Protein AF-A0AAN0K176-F1 (afdb_monomer_lite)

Secondary structure (DSSP, 8-state):
-HHHHHHHHHHHHHHHHHHHHHHHHHHHHHHHHHHHSPPPHHHHHHSPPPPGGG--PPP-EEEESS--TT--SS-SSSHHHHHHHS-GGG-SS--EEEE-S-S----EEEEE-TTS-HHHHTTHHHHHHHHHHS-EEETTEEE-HHHHHHHHHHH-S--EEEESSB--BTTB--BSTTEEEEE-

Sequence (184 aa):
METEEKERIQKQREELKEEGLKEKKEILEDSIKQNEAPPPDDVVSSLPVPSTDSISFHPINVLANHNVGGASETPEGGVSEMLNRFPVGKLSFFLQVNCIKTKFVEFSAVLDTSGLPKRLRFYLSLYSELLFESPVLRNGELIPYETVVKELQANTISHSSCLGIRGGGRFMPGQYPDALLISI

Radius of gyration: 29.27 Å; chains: 1; bounding box: 55×47×76 Å

Organism: Amphimedon queenslandica (NCBI:txid400682)

Structure (mmCIF, N/CA/C/O backbone):
data_AF-A0AAN0K176-F1
#
_entry.id   AF-A0AAN0K176-F1
#
loop_
_atom_site.group_PDB
_atom_site.id
_atom_site.type_symbol
_atom_site.label_atom_id
_atom_site.label_alt_id
_atom_site.label_comp_id
_atom_site.label_asym_id
_atom_site.label_entity_id
_atom_site.label_seq_id
_atom_site.pdbx_PDB_ins_code
_atom_site.Cartn_x
_atom_site.Cartn_y
_atom_site.Cartn_z
_atom_site.occupancy
_atom_site.B_iso_or_equiv
_atom_site.auth_seq_id
_atom_site.auth_comp_id
_atom_site.auth_asym_id
_atom_site.auth_atom_id
_atom_site.pdbx_PDB_model_num
ATOM 1 N N . MET A 1 1 ? 11.155 21.883 -28.705 1.00 62.88 1 MET A N 1
ATOM 2 C CA . MET A 1 1 ? 11.327 20.415 -28.744 1.00 62.88 1 MET A CA 1
ATOM 3 C C . MET A 1 1 ? 11.014 19.822 -30.115 1.00 62.88 1 MET A C 1
ATOM 5 O O . MET A 1 1 ? 11.959 19.427 -30.777 1.00 62.88 1 MET A O 1
ATOM 9 N N . GLU A 1 2 ? 9.767 19.792 -30.610 1.00 79.69 2 GLU A N 1
ATOM 10 C CA . GLU A 1 2 ? 9.495 19.189 -31.939 1.00 79.69 2 GLU A CA 1
ATOM 11 C C . GLU A 1 2 ? 10.122 19.942 -33.124 1.00 79.69 2 GLU A C 1
ATOM 13 O O . GLU A 1 2 ? 10.540 19.327 -34.102 1.00 79.69 2 GLU A O 1
ATOM 18 N N . THR A 1 3 ? 10.171 21.274 -33.064 1.00 88.12 3 THR A N 1
ATOM 19 C CA . THR A 1 3 ? 10.770 22.114 -34.113 1.00 88.12 3 THR A CA 1
ATOM 20 C C . THR A 1 3 ? 12.294 22.019 -34.110 1.00 88.12 3 THR A C 1
ATOM 22 O O . THR A 1 3 ? 12.894 21.765 -35.148 1.00 88.12 3 THR A O 1
ATOM 25 N N . GLU A 1 4 ? 12.906 22.116 -32.930 1.00 91.12 4 GLU A N 1
ATOM 26 C CA . GLU A 1 4 ? 14.357 21.991 -32.727 1.00 91.12 4 GLU A CA 1
ATOM 27 C C . GLU A 1 4 ? 14.894 20.627 -33.190 1.00 91.12 4 GLU A C 1
ATOM 29 O O . GLU A 1 4 ? 15.947 20.556 -33.822 1.00 91.12 4 GLU A O 1
ATOM 34 N N . GLU A 1 5 ? 14.156 19.539 -32.939 1.00 91.94 5 GLU A N 1
ATOM 35 C CA . GLU A 1 5 ? 14.554 18.198 -33.379 1.00 91.94 5 GLU A CA 1
ATOM 36 C C . GLU A 1 5 ? 14.493 18.048 -34.906 1.00 91.94 5 GLU A C 1
ATOM 38 O O . GLU A 1 5 ? 15.396 17.475 -35.520 1.00 91.94 5 GLU A O 1
ATOM 43 N N . LYS A 1 6 ? 13.471 18.625 -35.551 1.00 93.12 6 LYS A N 1
ATOM 44 C CA . LYS A 1 6 ? 13.367 18.644 -37.019 1.00 93.12 6 LYS A CA 1
ATOM 45 C C . LYS A 1 6 ? 14.517 19.426 -37.652 1.00 93.12 6 LYS A C 1
ATOM 47 O O . LYS A 1 6 ? 15.104 18.959 -38.627 1.00 93.12 6 LYS A O 1
ATOM 52 N N . GLU A 1 7 ? 14.871 20.577 -37.082 1.00 94.56 7 GLU A N 1
ATOM 53 C CA . GLU A 1 7 ? 16.002 21.387 -37.545 1.00 94.56 7 GLU A CA 1
ATOM 54 C C . GLU A 1 7 ? 17.341 20.656 -37.382 1.00 94.56 7 GLU A C 1
ATOM 56 O O . GLU A 1 7 ? 18.179 20.688 -38.285 1.00 94.56 7 GLU A O 1
ATOM 61 N N . ARG A 1 8 ? 17.536 19.941 -36.266 1.00 94.44 8 ARG A N 1
ATOM 62 C CA . ARG A 1 8 ? 18.734 19.124 -36.025 1.00 94.44 8 ARG A CA 1
ATOM 63 C C . ARG A 1 8 ? 18.873 18.002 -37.056 1.00 94.44 8 ARG A C 1
ATOM 65 O O . ARG A 1 8 ? 19.955 17.818 -37.611 1.00 94.44 8 ARG A O 1
ATOM 72 N N . ILE A 1 9 ? 17.789 17.273 -37.336 1.00 92.94 9 ILE A N 1
ATOM 73 C CA . ILE A 1 9 ? 17.776 16.189 -38.333 1.00 92.94 9 ILE A CA 1
ATOM 74 C C . ILE A 1 9 ? 18.074 16.733 -39.733 1.00 92.94 9 ILE A C 1
ATOM 76 O O . ILE A 1 9 ? 18.824 16.111 -40.486 1.00 92.94 9 ILE A O 1
ATOM 80 N N . GLN A 1 10 ? 17.517 17.893 -40.086 1.00 92.19 10 GLN A N 1
ATOM 81 C CA . GLN A 1 10 ? 17.745 18.506 -41.391 1.00 92.19 10 GLN A CA 1
ATOM 82 C C . GLN A 1 10 ? 19.218 18.894 -41.588 1.00 92.19 10 GLN A C 1
ATOM 84 O O . GLN A 1 10 ? 19.807 18.515 -42.599 1.00 92.19 10 GLN A O 1
ATOM 89 N N . LYS A 1 11 ? 19.845 19.534 -40.590 1.00 94.38 11 LYS A N 1
ATOM 90 C CA . LYS A 1 11 ? 21.287 19.845 -40.618 1.00 94.38 11 LYS A CA 1
ATOM 91 C C . LYS A 1 11 ? 22.144 18.589 -40.777 1.00 94.38 11 LYS A C 1
ATOM 93 O O . LYS A 1 11 ? 23.043 18.561 -41.609 1.00 94.38 11 LYS A O 1
ATOM 98 N N . GLN A 1 12 ? 21.818 17.514 -40.055 1.00 91.00 12 GLN A N 1
ATOM 99 C CA . GLN A 1 12 ? 22.541 16.243 -40.178 1.00 91.00 12 GLN A CA 1
ATOM 100 C C . GLN A 1 12 ? 22.419 15.618 -41.574 1.00 91.00 12 GLN A C 1
ATOM 102 O O . GLN A 1 12 ? 23.386 15.047 -42.073 1.00 91.00 12 GLN A O 1
ATOM 107 N N . ARG A 1 13 ? 21.257 15.729 -42.231 1.00 90.56 13 ARG A N 1
ATOM 108 C CA . ARG A 1 13 ? 21.078 15.256 -43.616 1.00 90.56 13 ARG A CA 1
ATOM 109 C C . ARG A 1 13 ? 21.913 16.065 -44.607 1.00 90.56 13 ARG A C 1
ATOM 111 O O . ARG A 1 13 ? 22.499 15.483 -45.516 1.00 90.56 13 ARG A O 1
ATOM 118 N N . GLU A 1 14 ? 21.973 17.380 -44.425 1.00 92.94 14 GLU A N 1
ATOM 119 C CA . GLU A 1 14 ? 22.759 18.287 -45.270 1.00 92.94 14 GLU A CA 1
ATOM 120 C C . GLU A 1 14 ? 24.271 18.056 -45.122 1.00 92.94 14 GLU A C 1
ATOM 122 O O . GLU A 1 14 ? 24.998 18.074 -46.118 1.00 92.94 14 GLU A O 1
ATOM 127 N N . GLU A 1 15 ? 24.738 17.780 -43.902 1.00 94.06 15 GLU A N 1
ATOM 128 C CA . GLU A 1 15 ? 26.137 17.454 -43.607 1.00 94.06 15 GLU A CA 1
ATOM 129 C C . GLU A 1 15 ? 26.552 16.083 -44.164 1.00 94.06 15 GLU A C 1
ATOM 131 O O . GLU A 1 15 ? 27.595 15.975 -44.811 1.00 94.06 15 GLU A O 1
ATOM 136 N N . LEU A 1 16 ? 25.740 15.041 -43.936 1.00 90.31 16 LEU A N 1
ATOM 137 C CA . LEU A 1 16 ? 26.063 13.656 -44.313 1.00 90.31 16 LEU A CA 1
ATOM 138 C C . LEU A 1 16 ? 25.916 13.382 -45.814 1.00 90.31 16 LEU A C 1
ATOM 140 O O . LEU A 1 16 ? 26.626 12.523 -46.340 1.00 90.31 16 LEU A O 1
ATOM 144 N N . LYS A 1 17 ? 25.027 14.110 -46.505 1.00 93.25 17 LYS A N 1
ATOM 145 C CA . LYS A 1 17 ? 24.725 13.929 -47.938 1.00 93.25 17 LYS A CA 1
ATOM 146 C C . LYS A 1 17 ? 24.344 12.472 -48.270 1.00 93.25 17 LYS A C 1
ATOM 148 O O . LYS A 1 17 ? 24.101 11.655 -47.385 1.00 93.25 17 LYS A O 1
ATOM 153 N N . GLU A 1 18 ? 24.225 12.135 -49.554 1.00 91.56 18 GLU A N 1
ATOM 154 C CA . GLU A 1 18 ? 23.768 10.798 -49.969 1.00 91.56 18 GLU A CA 1
ATOM 155 C C . GLU A 1 18 ? 24.740 9.676 -49.578 1.00 91.56 18 GLU A C 1
ATOM 157 O O . GLU A 1 18 ? 24.303 8.63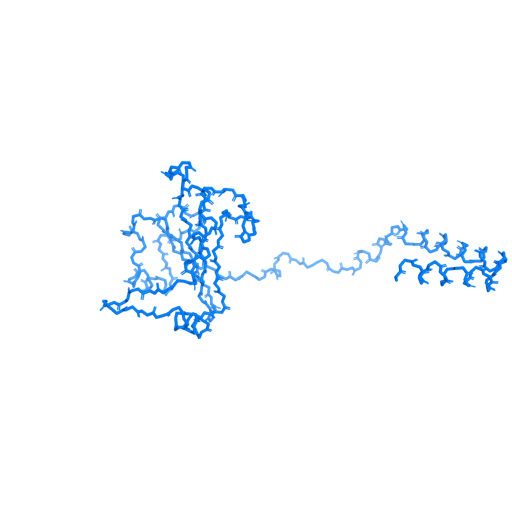6 -49.084 1.00 91.56 18 GLU A O 1
ATOM 162 N N . GLU A 1 19 ? 26.048 9.889 -49.747 1.00 92.19 19 GLU A N 1
ATOM 163 C CA . GLU A 1 19 ? 27.060 8.874 -49.425 1.00 92.19 19 GLU A CA 1
ATOM 164 C C . GLU A 1 19 ? 27.112 8.571 -47.922 1.00 92.19 19 GLU A C 1
ATOM 166 O O . GLU A 1 19 ? 27.052 7.405 -47.531 1.00 92.19 19 GLU A O 1
ATOM 171 N N . GLY A 1 20 ? 27.123 9.601 -47.066 1.00 92.69 20 GLY A N 1
ATOM 172 C CA . GLY A 1 20 ? 27.145 9.414 -45.615 1.00 92.69 20 GLY A CA 1
ATOM 173 C C . GLY A 1 20 ? 25.847 8.811 -45.078 1.00 92.69 20 GLY A C 1
ATOM 174 O O . GLY A 1 20 ? 25.886 7.978 -44.176 1.00 92.69 20 GLY A O 1
ATOM 175 N N . LEU A 1 21 ? 24.685 9.158 -45.647 1.00 93.06 21 LEU A N 1
ATOM 176 C CA . LEU A 1 21 ? 23.416 8.519 -45.273 1.00 93.06 21 LEU A CA 1
ATOM 177 C C . LEU A 1 21 ? 23.382 7.033 -45.650 1.00 93.06 21 LEU A C 1
ATOM 179 O O . LEU A 1 21 ? 22.829 6.231 -44.895 1.00 93.06 21 LEU A O 1
ATOM 183 N N . LYS A 1 22 ? 23.98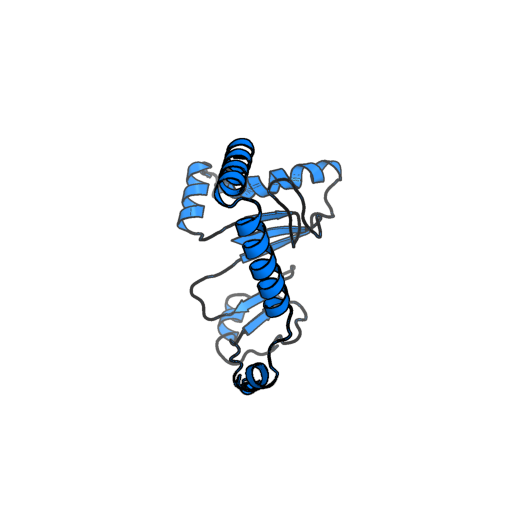6 6.654 -46.780 1.00 94.94 22 LYS A N 1
ATOM 184 C CA . LYS A 1 22 ? 24.104 5.251 -47.187 1.00 94.94 22 LYS A CA 1
ATOM 185 C C . LYS A 1 22 ? 25.001 4.461 -46.230 1.00 94.94 22 LYS A C 1
ATOM 187 O O . LYS A 1 22 ? 24.587 3.402 -45.772 1.00 94.94 22 LYS A O 1
ATOM 192 N N . GLU A 1 23 ? 26.156 5.008 -45.852 1.00 96.12 23 GLU A N 1
ATOM 193 C CA . GLU A 1 23 ? 27.051 4.392 -44.860 1.00 96.12 23 GLU A CA 1
ATOM 194 C C . GLU A 1 23 ? 26.346 4.209 -43.504 1.00 96.12 23 GLU A C 1
ATOM 196 O O . GLU A 1 23 ? 26.386 3.133 -42.908 1.00 96.12 23 GLU A O 1
ATOM 201 N N . LYS A 1 24 ? 25.623 5.232 -43.020 1.00 95.25 24 LYS A N 1
ATOM 202 C CA . LYS A 1 24 ? 24.856 5.123 -41.766 1.00 95.25 24 LYS A CA 1
ATOM 203 C C . LYS A 1 24 ? 23.734 4.094 -41.846 1.00 95.25 24 LYS A C 1
ATOM 205 O O . LYS A 1 24 ? 23.451 3.453 -40.837 1.00 95.25 24 LYS A O 1
ATOM 210 N N . LYS A 1 25 ? 23.112 3.921 -43.015 1.00 95.12 25 LYS A N 1
ATOM 211 C CA . LYS A 1 25 ? 22.113 2.874 -43.235 1.00 95.12 25 LYS A CA 1
ATOM 212 C C . LYS A 1 25 ? 22.737 1.481 -43.132 1.00 95.12 25 LYS A C 1
ATOM 214 O O . LYS A 1 25 ? 22.176 0.645 -42.436 1.00 95.12 25 LYS A O 1
ATOM 219 N N . GLU A 1 26 ? 23.887 1.252 -43.760 1.00 96.44 26 GLU A N 1
ATOM 220 C CA . GLU A 1 26 ? 24.602 -0.032 -43.681 1.00 96.44 26 GLU A CA 1
ATOM 221 C C . GLU A 1 26 ? 25.009 -0.353 -42.234 1.00 96.44 26 GLU A C 1
ATOM 223 O O . GLU A 1 26 ? 24.688 -1.426 -41.727 1.00 96.44 26 GLU A O 1
ATOM 228 N N . ILE A 1 27 ? 25.584 0.621 -41.516 1.00 97.00 27 ILE A N 1
ATOM 229 C CA . ILE A 1 27 ? 25.923 0.474 -40.090 1.00 97.00 27 ILE A CA 1
ATOM 230 C C . ILE A 1 27 ? 24.680 0.144 -39.255 1.00 97.00 27 ILE A C 1
ATOM 232 O O . ILE A 1 27 ? 24.743 -0.709 -38.368 1.00 97.00 27 ILE A O 1
ATOM 236 N N . LEU A 1 28 ? 23.553 0.818 -39.511 1.00 96.50 28 LEU A N 1
ATOM 237 C CA . LEU A 1 28 ? 22.307 0.586 -38.786 1.00 96.50 28 LEU A CA 1
ATOM 238 C C . LEU A 1 28 ? 21.764 -0.821 -39.051 1.00 96.50 28 LEU A C 1
ATOM 240 O O . LEU A 1 28 ? 21.416 -1.517 -38.103 1.00 96.50 28 LEU A O 1
ATOM 244 N N . GLU A 1 29 ? 21.709 -1.245 -40.312 1.00 97.06 29 GLU A N 1
ATOM 245 C CA . GLU A 1 29 ? 21.232 -2.575 -40.693 1.00 97.06 29 GLU A CA 1
ATOM 246 C C . GLU A 1 29 ? 22.104 -3.681 -40.096 1.00 97.06 29 GLU A C 1
ATOM 248 O O . GLU A 1 29 ? 21.575 -4.665 -39.583 1.00 97.06 29 GLU A O 1
ATOM 253 N N . ASP A 1 30 ? 23.424 -3.515 -40.100 1.00 97.06 30 ASP A N 1
ATOM 254 C CA . ASP A 1 30 ? 24.334 -4.497 -39.512 1.00 97.06 30 ASP A CA 1
ATOM 255 C C . ASP A 1 30 ? 24.252 -4.515 -37.984 1.00 97.06 30 ASP A C 1
ATOM 257 O O . ASP A 1 30 ? 24.264 -5.588 -37.380 1.00 97.06 30 ASP A O 1
ATOM 261 N N . SER A 1 31 ? 24.059 -3.353 -37.355 1.00 96.69 31 SER A N 1
ATOM 262 C CA . SER A 1 31 ? 23.812 -3.265 -35.911 1.00 96.69 31 SER A CA 1
ATOM 263 C C . SER A 1 31 ? 22.491 -3.932 -35.518 1.00 96.69 31 SER A C 1
ATOM 265 O O . SER A 1 31 ? 22.435 -4.628 -34.507 1.00 96.69 31 SER A O 1
ATOM 267 N N . ILE A 1 32 ? 21.429 -3.756 -36.315 1.00 96.25 32 ILE A N 1
ATOM 268 C CA . ILE A 1 32 ? 20.142 -4.435 -36.105 1.00 96.25 32 ILE A CA 1
ATOM 269 C C . ILE A 1 32 ? 20.340 -5.949 -36.198 1.00 96.25 32 ILE A C 1
ATOM 271 O O . ILE A 1 32 ? 19.976 -6.658 -35.265 1.00 96.25 32 ILE A O 1
ATOM 275 N N . LYS A 1 33 ? 20.996 -6.442 -37.258 1.00 96.19 33 LYS A N 1
ATOM 276 C CA . LYS A 1 33 ? 21.274 -7.879 -37.427 1.00 96.19 33 LYS A CA 1
ATOM 277 C C . LYS A 1 33 ? 22.064 -8.464 -36.256 1.00 96.19 33 LYS A C 1
ATOM 279 O O . LYS A 1 33 ? 21.773 -9.575 -35.831 1.00 96.19 33 LYS A O 1
ATOM 284 N N . GLN A 1 34 ? 23.063 -7.741 -35.745 1.00 94.19 34 GLN A N 1
ATOM 285 C CA . GLN A 1 34 ? 23.860 -8.195 -34.601 1.00 94.19 34 GLN A CA 1
ATOM 286 C C . GLN A 1 34 ? 23.047 -8.230 -33.302 1.00 94.19 34 GLN A C 1
ATOM 288 O O . GLN A 1 34 ? 23.177 -9.182 -32.541 1.00 94.19 34 GLN A O 1
ATOM 293 N N . ASN A 1 35 ? 22.196 -7.231 -33.060 1.00 94.25 35 ASN A N 1
ATOM 294 C CA . ASN A 1 35 ? 21.369 -7.165 -31.852 1.00 94.25 35 ASN A CA 1
ATOM 295 C C . ASN A 1 35 ? 20.210 -8.172 -31.859 1.00 94.25 35 ASN A C 1
ATOM 297 O O . ASN A 1 35 ? 19.782 -8.615 -30.796 1.00 94.25 35 ASN A O 1
ATOM 301 N N . GLU A 1 36 ? 19.686 -8.511 -33.038 1.00 95.56 36 GLU A N 1
ATOM 302 C CA . GLU A 1 36 ? 18.625 -9.511 -33.204 1.00 95.56 36 GLU A CA 1
ATOM 303 C C . GLU A 1 36 ? 19.157 -10.951 -33.238 1.00 95.56 36 GLU A C 1
ATOM 305 O O . GLU A 1 36 ? 18.377 -11.899 -33.115 1.00 95.56 36 GLU A O 1
ATOM 310 N N . ALA A 1 37 ? 20.472 -11.140 -33.390 1.00 94.06 37 ALA A N 1
ATOM 311 C CA . ALA A 1 37 ? 21.075 -12.460 -33.312 1.00 94.06 37 ALA A CA 1
ATOM 312 C C . ALA A 1 37 ? 20.913 -13.033 -31.889 1.00 94.06 37 ALA A C 1
ATOM 314 O O . ALA A 1 37 ? 21.139 -12.324 -30.904 1.00 94.06 37 ALA A O 1
ATOM 315 N N . PRO A 1 38 ? 20.533 -14.317 -31.750 1.00 92.19 38 PRO A N 1
ATOM 316 C CA . PRO A 1 38 ? 20.424 -14.938 -30.440 1.00 92.19 38 PRO A CA 1
ATOM 317 C C . PRO A 1 38 ? 21.790 -14.948 -29.737 1.00 92.19 38 PRO A C 1
ATOM 319 O O . PRO A 1 38 ? 22.825 -15.075 -30.403 1.00 92.19 38 PRO A O 1
ATOM 322 N N . PRO A 1 39 ? 21.815 -14.837 -28.397 1.00 88.12 39 PRO A N 1
ATOM 323 C CA . PRO A 1 39 ? 23.057 -14.944 -27.653 1.00 88.12 39 PRO A CA 1
ATOM 324 C C . PRO A 1 39 ? 23.680 -16.332 -27.884 1.00 88.12 39 PRO A C 1
ATOM 326 O O . PRO A 1 39 ? 22.948 -17.323 -27.920 1.00 88.12 39 PRO A O 1
ATOM 329 N N . PRO A 1 40 ? 25.011 -16.424 -28.022 1.00 92.19 40 PRO A N 1
ATOM 330 C CA . PRO A 1 40 ? 25.690 -17.706 -28.161 1.00 92.19 40 PRO A CA 1
ATOM 331 C C . PRO A 1 40 ? 25.433 -18.639 -26.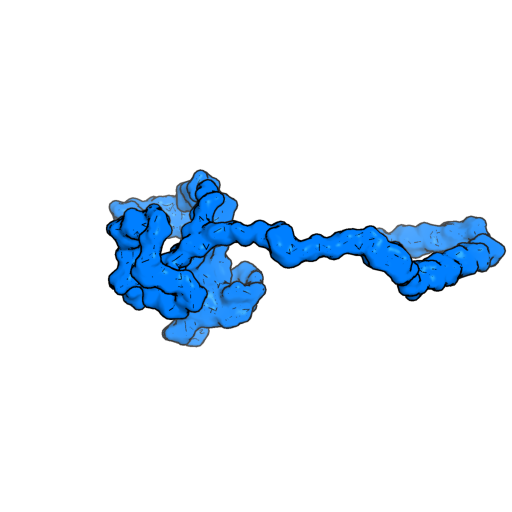964 1.00 92.19 40 PRO A C 1
ATOM 333 O O . PRO A 1 40 ? 25.494 -18.214 -25.806 1.00 92.19 40 PRO A O 1
ATOM 336 N N . ASP A 1 41 ? 25.162 -19.919 -27.236 1.00 89.56 41 ASP A N 1
ATOM 337 C CA . ASP A 1 41 ? 24.824 -20.913 -26.204 1.00 89.56 41 ASP A CA 1
ATOM 338 C C . ASP A 1 41 ? 25.961 -21.125 -25.187 1.00 89.56 41 ASP A C 1
ATOM 340 O O . ASP A 1 41 ? 25.716 -21.400 -24.009 1.00 89.56 41 ASP A O 1
ATOM 344 N N . ASP A 1 42 ? 27.217 -20.974 -25.613 1.00 92.06 42 ASP A N 1
ATOM 345 C CA . ASP A 1 42 ? 28.408 -21.046 -24.761 1.00 92.06 42 ASP A CA 1
ATOM 346 C C . ASP A 1 42 ? 28.450 -19.900 -23.745 1.00 92.06 42 ASP A C 1
ATOM 348 O O . ASP A 1 42 ? 28.778 -20.117 -22.579 1.00 92.06 42 ASP A O 1
ATOM 352 N N . VAL A 1 43 ? 28.029 -18.698 -24.145 1.00 88.88 43 VAL A N 1
ATOM 353 C CA . VAL A 1 43 ? 27.907 -17.555 -23.235 1.00 88.88 43 VAL A CA 1
ATOM 354 C C . VAL A 1 43 ? 26.809 -17.816 -22.205 1.00 88.88 43 VAL A C 1
ATOM 356 O O . VAL A 1 43 ? 27.047 -17.634 -21.012 1.00 88.88 43 VAL A O 1
ATOM 359 N N . VAL A 1 44 ? 25.637 -18.302 -22.628 1.00 87.50 44 VAL A N 1
ATOM 360 C CA . VAL A 1 44 ? 24.516 -18.590 -21.713 1.00 87.50 44 VAL A CA 1
ATOM 361 C C . VAL A 1 44 ? 24.869 -19.709 -20.729 1.00 87.50 44 VAL A C 1
ATOM 363 O O . VAL A 1 44 ? 24.599 -19.586 -19.537 1.00 87.50 44 VAL A O 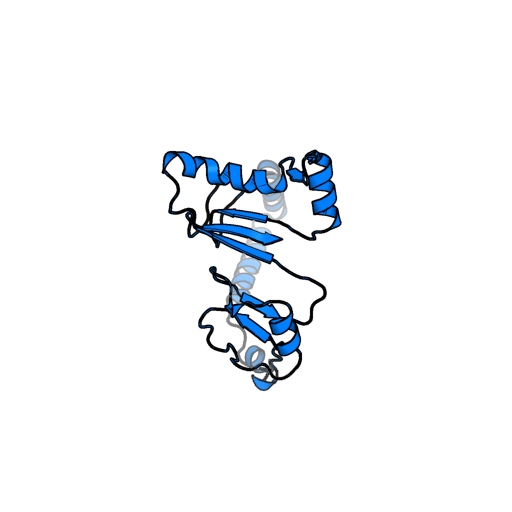1
ATOM 366 N N . SER A 1 45 ? 25.509 -20.779 -21.203 1.00 89.38 45 SER A N 1
ATOM 367 C CA . SER A 1 45 ? 25.891 -21.929 -20.370 1.00 89.38 45 SER A CA 1
ATOM 368 C C . SER A 1 45 ? 27.132 -21.700 -19.504 1.00 89.38 45 SER A C 1
ATOM 370 O O . SER A 1 45 ? 27.322 -22.414 -18.520 1.00 89.38 45 SER A O 1
ATOM 372 N N . SER A 1 46 ? 27.956 -20.693 -19.817 1.00 92.25 46 SER A N 1
ATOM 373 C CA . SER A 1 46 ? 29.084 -20.293 -18.965 1.00 92.25 46 SER A CA 1
ATOM 374 C C . SER A 1 46 ? 28.648 -19.644 -17.647 1.00 92.25 46 SER A C 1
ATOM 376 O O . SER A 1 46 ? 29.434 -19.590 -16.697 1.00 92.25 46 SER A O 1
ATOM 378 N N . LEU A 1 47 ? 27.405 -19.156 -17.569 1.00 90.56 47 LEU A N 1
ATOM 379 C CA . LEU A 1 47 ? 26.874 -18.530 -16.368 1.00 90.56 47 LEU A CA 1
ATOM 380 C C . LEU A 1 47 ? 26.492 -19.608 -15.343 1.00 90.56 47 LEU A C 1
ATOM 382 O O . LEU A 1 47 ? 25.624 -20.442 -15.615 1.00 90.56 47 LEU A O 1
ATOM 386 N N . PRO A 1 48 ? 27.100 -19.608 -14.145 1.00 89.94 48 PRO A N 1
ATOM 387 C CA . PRO A 1 48 ? 26.774 -20.591 -13.127 1.00 89.94 48 PRO A CA 1
ATOM 388 C C . PRO A 1 48 ? 25.339 -20.380 -12.633 1.00 89.94 48 PRO A C 1
ATOM 390 O O . PRO A 1 48 ? 24.990 -19.306 -12.143 1.00 89.94 48 PRO A O 1
ATOM 393 N N . VAL A 1 49 ? 24.515 -21.425 -12.724 1.00 89.81 49 VAL A N 1
ATOM 394 C CA . VAL A 1 49 ? 23.174 -21.435 -12.130 1.00 89.81 49 VAL A CA 1
ATOM 395 C C . VAL A 1 49 ? 23.314 -21.823 -10.655 1.00 89.81 49 VAL A C 1
ATOM 397 O O . VAL A 1 49 ? 23.779 -22.930 -10.366 1.00 89.81 49 VAL A O 1
ATOM 400 N N . PRO A 1 50 ? 22.958 -20.946 -9.701 1.00 91.06 50 PRO A N 1
ATOM 401 C CA . PRO A 1 50 ? 23.034 -21.289 -8.287 1.00 91.06 50 PRO A CA 1
ATOM 402 C C . PRO A 1 50 ? 22.034 -22.403 -7.937 1.00 91.06 50 PRO A C 1
ATOM 404 O O . PRO A 1 50 ? 20.944 -22.475 -8.504 1.00 91.06 50 PRO A O 1
ATOM 407 N N . SER A 1 51 ? 22.400 -23.267 -6.982 1.00 92.25 51 SER A N 1
ATOM 408 C CA . SER A 1 51 ? 21.474 -24.270 -6.431 1.00 92.25 51 SER A CA 1
ATOM 409 C C . SER A 1 51 ? 20.310 -23.585 -5.712 1.00 92.25 51 SER A C 1
ATOM 411 O O . SER A 1 51 ? 20.480 -22.532 -5.100 1.00 92.25 51 SER A O 1
ATOM 413 N N . THR A 1 52 ? 19.145 -24.230 -5.677 1.00 91.94 52 THR A N 1
ATOM 414 C CA . THR A 1 52 ? 18.029 -23.817 -4.813 1.00 91.94 52 THR A CA 1
ATOM 415 C C . THR A 1 52 ? 18.416 -23.761 -3.333 1.00 91.94 52 THR A C 1
ATOM 417 O O . THR A 1 52 ? 17.815 -23.004 -2.577 1.00 91.94 52 THR A O 1
ATOM 420 N N . ASP A 1 53 ? 19.454 -24.493 -2.921 1.00 91.25 53 ASP A N 1
ATOM 421 C CA . ASP A 1 53 ? 19.972 -24.474 -1.548 1.00 91.25 53 ASP A CA 1
ATOM 422 C C . ASP A 1 53 ? 20.621 -23.135 -1.164 1.00 91.25 53 ASP A C 1
ATOM 424 O O . ASP A 1 53 ? 20.777 -22.842 0.019 1.00 91.25 53 ASP A O 1
ATOM 428 N N . SER A 1 54 ? 20.995 -22.291 -2.138 1.00 90.81 54 SER A N 1
ATOM 429 C CA . SER A 1 54 ? 21.520 -20.950 -1.852 1.00 90.81 54 SER A CA 1
ATOM 430 C C . SER A 1 54 ? 20.423 -19.938 -1.505 1.00 90.81 54 SER A C 1
ATOM 432 O O . SER A 1 54 ? 20.729 -18.779 -1.216 1.00 90.81 54 SER A O 1
ATOM 434 N N . ILE A 1 55 ? 19.146 -20.330 -1.573 1.00 91.31 55 ILE A N 1
ATOM 435 C CA . ILE A 1 55 ? 18.023 -19.459 -1.229 1.00 91.31 55 ILE A CA 1
ATOM 436 C C . ILE A 1 55 ? 17.940 -19.352 0.297 1.00 91.31 55 ILE A C 1
ATOM 438 O O . ILE A 1 55 ? 17.522 -20.275 0.991 1.00 91.31 55 ILE A O 1
ATOM 442 N N . SER A 1 56 ? 18.320 -18.190 0.825 1.00 88.06 56 SER A N 1
ATOM 443 C CA . SER A 1 56 ? 18.150 -17.864 2.240 1.00 88.06 56 SER A CA 1
ATOM 444 C C . SER A 1 56 ? 16.765 -17.261 2.478 1.00 88.06 56 SER A C 1
ATOM 446 O O . SER A 1 56 ? 16.460 -16.171 1.987 1.00 88.06 56 SER A O 1
ATOM 448 N N . PHE A 1 57 ? 15.919 -17.964 3.234 1.00 84.50 57 PHE A N 1
ATOM 449 C CA . PHE A 1 57 ? 14.608 -17.464 3.642 1.00 84.50 57 PHE A CA 1
ATOM 450 C C . PHE A 1 57 ? 14.700 -16.728 4.976 1.00 84.50 57 PHE A C 1
ATOM 452 O O . PHE A 1 57 ? 15.327 -17.194 5.928 1.00 84.50 57 PHE A O 1
ATOM 459 N N . HIS A 1 58 ? 14.014 -15.592 5.070 1.00 82.75 58 HIS A N 1
ATOM 460 C CA . HIS A 1 58 ? 13.828 -14.922 6.350 1.00 82.75 58 HIS A CA 1
ATOM 461 C C . HIS A 1 58 ? 12.748 -15.672 7.135 1.00 82.75 58 HIS A C 1
ATOM 463 O O . HIS A 1 58 ? 11.651 -15.854 6.603 1.00 82.75 58 HIS A O 1
ATOM 469 N N . PRO A 1 59 ? 13.012 -16.105 8.379 1.00 81.94 59 PRO A N 1
ATOM 470 C CA . PRO A 1 59 ? 11.978 -16.718 9.195 1.00 81.94 59 PRO A CA 1
ATOM 471 C C . PRO A 1 59 ? 10.908 -15.671 9.520 1.00 81.94 59 PRO A C 1
ATOM 473 O O . PRO A 1 59 ? 11.220 -14.582 10.009 1.00 81.94 59 PRO A O 1
ATOM 476 N N . ILE A 1 60 ? 9.651 -16.008 9.239 1.00 83.19 60 ILE A N 1
ATOM 477 C CA . ILE A 1 60 ? 8.484 -15.186 9.562 1.00 83.19 60 ILE A CA 1
ATOM 478 C C . ILE A 1 60 ? 7.621 -15.996 10.517 1.00 83.19 60 ILE A C 1
ATOM 480 O O . ILE A 1 60 ? 7.131 -17.064 10.159 1.00 83.19 60 ILE A O 1
ATOM 484 N N . ASN A 1 61 ? 7.416 -15.471 11.720 1.00 82.19 61 ASN A N 1
ATOM 485 C CA . ASN A 1 61 ? 6.477 -16.062 12.664 1.00 82.19 61 ASN A CA 1
ATOM 486 C C . ASN A 1 61 ? 5.124 -15.377 12.492 1.00 82.19 61 ASN A C 1
ATOM 488 O O . ASN A 1 61 ? 5.042 -14.155 12.595 1.00 82.19 61 ASN A O 1
ATOM 492 N N . VAL A 1 62 ? 4.071 -16.146 12.231 1.00 81.69 62 VAL A N 1
ATOM 493 C CA . VAL A 1 62 ? 2.730 -15.603 11.989 1.00 81.69 62 VAL A CA 1
ATOM 494 C C . VAL A 1 62 ? 1.825 -15.914 13.173 1.00 81.69 62 VAL A C 1
ATOM 496 O O . VAL A 1 62 ? 1.700 -17.066 13.582 1.00 81.69 62 VAL A O 1
ATOM 499 N N . LEU A 1 63 ? 1.168 -14.883 13.698 1.00 82.00 63 LEU A N 1
ATOM 500 C CA . LEU A 1 63 ? 0.065 -15.002 14.648 1.00 82.00 63 LEU A CA 1
ATOM 501 C C . LEU A 1 63 ? -1.225 -14.562 13.964 1.00 82.00 63 LEU A C 1
ATOM 503 O O . LEU A 1 63 ? -1.310 -13.439 13.476 1.00 82.00 63 LEU A O 1
ATOM 507 N N . ALA A 1 64 ? -2.239 -15.420 13.943 1.00 82.44 64 ALA A N 1
ATOM 508 C CA . ALA A 1 64 ? -3.513 -15.123 13.300 1.00 82.44 64 ALA A CA 1
ATOM 509 C C . ALA A 1 64 ? -4.682 -15.756 14.063 1.00 82.44 64 ALA A C 1
ATOM 511 O O . ALA A 1 64 ? -4.519 -16.787 14.711 1.00 82.44 64 ALA A O 1
ATOM 512 N N . ASN A 1 65 ? -5.866 -15.147 13.981 1.00 83.81 65 ASN A N 1
ATOM 513 C CA . ASN A 1 65 ? -7.124 -15.720 14.491 1.00 83.81 65 ASN A CA 1
ATOM 514 C C . ASN A 1 65 ? -7.984 -16.351 13.387 1.00 83.81 65 ASN A C 1
ATOM 516 O O . ASN A 1 65 ? -9.188 -16.538 13.552 1.00 83.81 65 ASN A O 1
ATOM 520 N N . HIS A 1 66 ? -7.366 -16.659 12.255 1.00 78.50 66 HIS A N 1
ATOM 521 C CA . HIS A 1 66 ? -7.982 -17.339 11.131 1.00 78.50 66 HIS A CA 1
ATOM 522 C C . HIS A 1 66 ? -7.042 -18.425 10.619 1.00 78.50 66 HIS A C 1
ATOM 524 O O . HIS A 1 66 ? -5.851 -18.432 10.931 1.00 78.50 66 HIS A O 1
ATOM 530 N N . ASN A 1 67 ? -7.587 -19.344 9.825 1.00 64.50 67 ASN A N 1
ATOM 531 C CA . ASN A 1 67 ? -6.820 -20.445 9.258 1.00 64.50 67 ASN A CA 1
ATOM 532 C C . ASN A 1 67 ? -5.812 -19.909 8.233 1.00 64.50 67 ASN A C 1
ATOM 534 O O . ASN A 1 67 ? -6.163 -19.669 7.078 1.00 64.50 67 ASN A O 1
ATOM 538 N N . VAL A 1 68 ? -4.560 -19.738 8.653 1.00 60.16 68 VAL A N 1
ATOM 539 C CA . VAL A 1 68 ? -3.424 -19.487 7.761 1.00 60.16 68 VAL A CA 1
ATOM 540 C C . VAL A 1 68 ? -2.675 -20.804 7.603 1.00 60.16 68 VAL A C 1
ATOM 542 O O . VAL A 1 68 ? -2.274 -21.411 8.596 1.00 60.16 68 VAL A O 1
ATOM 545 N N . GLY A 1 69 ? -2.474 -21.271 6.368 1.00 48.88 69 GLY A N 1
ATOM 546 C CA . GLY A 1 69 ? -1.577 -22.400 6.114 1.00 48.88 69 GLY A CA 1
ATOM 547 C C . GLY A 1 69 ? -0.173 -22.052 6.615 1.00 48.88 69 GLY A C 1
ATOM 548 O O . GLY A 1 69 ? 0.446 -21.137 6.082 1.00 48.88 69 GLY A O 1
ATOM 549 N N . GLY A 1 70 ? 0.296 -22.734 7.664 1.00 52.31 70 GLY A N 1
ATOM 550 C CA . GLY A 1 70 ? 1.559 -22.420 8.348 1.00 52.31 70 GLY A CA 1
ATOM 551 C C . GLY A 1 70 ? 1.427 -21.636 9.663 1.00 52.31 70 GLY A C 1
ATOM 552 O O . GLY A 1 70 ? 2.449 -21.303 10.258 1.00 52.31 70 GLY A O 1
ATOM 553 N N . ALA A 1 71 ? 0.211 -21.361 10.153 1.00 49.16 71 ALA A N 1
ATOM 554 C CA . ALA A 1 71 ? 0.014 -20.907 11.530 1.00 49.16 71 ALA A CA 1
ATOM 555 C C . ALA A 1 71 ? 0.379 -22.044 12.494 1.00 49.16 71 ALA A C 1
ATOM 557 O O . ALA A 1 71 ? -0.302 -23.067 12.548 1.00 49.16 71 ALA A O 1
ATOM 558 N N . SER A 1 72 ? 1.466 -21.881 13.247 1.00 46.69 72 SER A N 1
ATOM 559 C CA . SER A 1 72 ? 1.772 -22.807 14.334 1.00 46.69 72 SER A CA 1
ATOM 560 C C . SER A 1 72 ? 0.795 -22.550 15.479 1.00 46.69 72 SER A C 1
ATOM 562 O O . SER A 1 72 ? 0.824 -21.478 16.084 1.00 46.69 72 SER A O 1
ATOM 564 N N . GLU A 1 73 ? -0.053 -23.531 15.800 1.00 46.25 73 GLU A N 1
ATOM 565 C CA . GLU A 1 73 ? -0.919 -23.499 16.992 1.00 46.25 73 GLU A CA 1
ATOM 566 C C . GLU A 1 73 ? -0.099 -23.420 18.294 1.00 46.25 73 GLU A C 1
ATOM 568 O O . GLU A 1 73 ? -0.598 -22.992 19.335 1.00 46.25 73 GLU A O 1
ATOM 573 N N . THR A 1 74 ? 1.190 -23.765 18.230 1.00 47.69 74 THR A N 1
ATOM 574 C CA . THR A 1 74 ? 2.135 -23.685 19.343 1.00 47.69 74 THR A CA 1
ATOM 575 C C . THR A 1 74 ? 3.445 -23.052 18.887 1.00 47.69 74 THR A C 1
ATOM 577 O O . THR A 1 74 ? 4.198 -23.661 18.123 1.00 47.69 74 THR A O 1
ATOM 580 N N . PRO A 1 75 ? 3.766 -21.836 19.335 1.00 47.34 75 PRO A N 1
ATOM 581 C CA . PRO A 1 75 ? 5.036 -21.232 18.996 1.00 47.34 75 PRO A CA 1
ATOM 582 C C . PRO A 1 75 ? 6.152 -21.725 19.920 1.00 47.34 75 PRO A C 1
ATOM 584 O O . PRO A 1 75 ? 6.141 -21.439 21.120 1.00 47.34 75 PRO A O 1
ATOM 587 N N . GLU A 1 76 ? 7.160 -22.394 19.368 1.00 43.28 76 GLU A N 1
ATOM 588 C CA . GLU A 1 76 ? 8.454 -22.509 20.039 1.00 43.28 76 GLU A CA 1
ATOM 589 C C . GLU A 1 76 ? 9.242 -21.203 19.844 1.00 43.28 76 GLU A C 1
ATOM 591 O O . GLU A 1 76 ? 9.396 -20.713 18.728 1.00 43.28 76 GLU A O 1
ATOM 596 N N . GLY A 1 77 ? 9.727 -20.616 20.945 1.00 46.16 77 GLY A N 1
ATOM 597 C CA . GLY A 1 77 ? 10.593 -19.430 20.935 1.00 46.16 77 GLY A CA 1
ATOM 598 C C . GLY A 1 77 ? 9.864 -18.081 20.811 1.00 46.16 77 GLY A C 1
ATOM 599 O O . GLY A 1 77 ? 9.462 -17.661 19.733 1.00 46.16 77 GLY A O 1
ATOM 600 N N . GLY A 1 78 ? 9.738 -17.348 21.927 1.00 50.34 78 GLY A N 1
ATOM 601 C CA . GLY A 1 78 ? 9.405 -15.907 21.990 1.00 50.34 78 GLY A CA 1
ATOM 602 C C . GLY A 1 78 ? 7.973 -15.486 21.617 1.00 50.34 78 GLY A C 1
ATOM 603 O O . GLY A 1 78 ? 7.447 -14.518 22.160 1.00 50.34 78 GLY A O 1
ATOM 604 N N . VAL A 1 79 ? 7.295 -16.226 20.747 1.00 54.28 79 VAL A N 1
ATOM 605 C CA . VAL A 1 79 ? 5.947 -15.897 20.260 1.00 54.28 79 VAL A CA 1
ATOM 606 C C . VAL A 1 79 ? 4.864 -16.187 21.321 1.00 54.28 79 VAL A C 1
ATOM 608 O O . VAL A 1 79 ? 3.840 -15.508 21.348 1.00 54.28 79 VAL A O 1
ATOM 611 N N . SER A 1 80 ? 5.125 -17.085 22.281 1.00 55.97 80 SER A N 1
ATOM 612 C CA . SER A 1 80 ? 4.275 -17.294 23.472 1.00 55.97 80 SER A CA 1
ATOM 613 C C . SER A 1 80 ? 4.151 -16.030 24.346 1.00 55.97 80 SER A C 1
ATOM 615 O O . SER A 1 80 ? 3.064 -15.692 24.813 1.00 55.97 80 SER A O 1
ATOM 617 N N . GLU A 1 81 ? 5.227 -15.249 24.500 1.00 62.19 81 GLU A N 1
ATOM 618 C CA . GLU A 1 81 ? 5.176 -13.996 25.269 1.00 62.19 81 GLU A CA 1
ATOM 619 C C . GLU A 1 81 ? 4.344 -12.918 24.555 1.00 62.19 81 GLU A C 1
ATOM 621 O O . GLU A 1 81 ? 3.617 -12.151 25.185 1.00 62.19 81 GLU A O 1
ATOM 626 N N . MET A 1 82 ? 4.394 -12.892 23.226 1.00 62.88 82 MET A N 1
ATOM 627 C CA . MET A 1 82 ? 3.605 -11.979 22.403 1.00 62.88 82 MET A CA 1
ATOM 628 C C . MET A 1 82 ? 2.118 -12.346 22.375 1.00 62.88 82 MET A C 1
ATOM 630 O O . MET A 1 82 ? 1.289 -11.448 22.479 1.00 62.88 82 MET A O 1
ATOM 634 N N . LEU A 1 83 ? 1.771 -13.638 22.334 1.00 61.69 83 LEU A N 1
ATOM 635 C CA . LEU A 1 83 ? 0.394 -14.122 22.527 1.00 61.69 83 LEU A CA 1
ATOM 636 C C . LEU A 1 83 ? -0.179 -13.711 23.889 1.00 61.69 83 LEU A C 1
ATOM 638 O O . LEU A 1 83 ? -1.348 -13.340 23.980 1.00 61.69 83 LEU A O 1
ATOM 642 N N . ASN A 1 84 ? 0.649 -13.717 24.939 1.00 64.75 84 ASN A N 1
ATOM 643 C CA . ASN A 1 84 ? 0.236 -13.246 26.262 1.00 64.75 84 ASN A CA 1
ATOM 644 C C . ASN A 1 84 ? -0.031 -11.731 26.289 1.00 64.75 84 ASN A C 1
ATOM 646 O O . ASN A 1 84 ? -0.914 -11.282 27.017 1.00 64.75 84 ASN A O 1
ATOM 650 N N . ARG A 1 85 ? 0.707 -10.939 25.498 1.00 70.50 85 ARG A N 1
ATOM 651 C CA . ARG A 1 85 ? 0.512 -9.480 25.390 1.00 70.50 85 ARG A CA 1
ATOM 652 C C . ARG A 1 85 ? -0.610 -9.093 24.425 1.00 70.50 85 ARG A C 1
ATOM 654 O O . ARG A 1 85 ? -1.232 -8.053 24.620 1.00 70.50 85 ARG A O 1
ATOM 661 N N . PHE A 1 86 ? -0.868 -9.905 23.401 1.00 71.31 86 PHE A N 1
ATOM 662 C CA . PHE A 1 86 ? -1.856 -9.628 22.3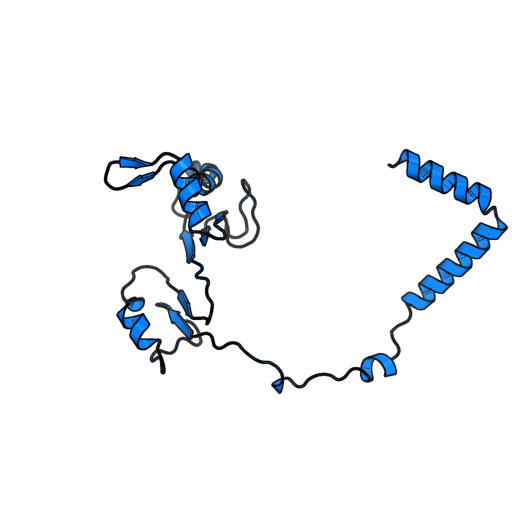65 1.00 71.31 86 PHE A CA 1
ATOM 663 C C . PHE A 1 86 ? -2.759 -10.852 22.139 1.00 71.31 86 PHE A C 1
ATOM 665 O O . PHE A 1 86 ? -2.380 -11.776 21.416 1.00 71.31 86 PHE A O 1
ATOM 672 N N . PRO A 1 87 ? -3.965 -10.891 22.741 1.00 71.31 87 PRO A N 1
ATOM 673 C CA . PRO A 1 87 ? -4.848 -12.052 22.684 1.00 71.31 87 PRO A CA 1
ATOM 674 C C . PRO A 1 87 ? -5.594 -12.126 21.341 1.00 71.31 87 PRO A C 1
ATOM 676 O O . PRO A 1 87 ? -6.812 -11.957 21.283 1.00 71.31 87 PRO A O 1
ATOM 679 N N . VAL A 1 88 ? -4.857 -12.398 20.259 1.00 73.56 88 VAL A N 1
ATOM 680 C CA . VAL A 1 88 ? -5.342 -12.462 18.866 1.00 73.56 88 VAL A CA 1
ATOM 681 C C . VAL A 1 88 ? -6.616 -13.314 18.744 1.00 73.56 88 VAL A C 1
ATOM 683 O O . VAL A 1 88 ? -7.594 -12.884 18.137 1.00 73.56 88 VAL A O 1
ATOM 686 N N . GLY A 1 89 ? -6.662 -14.474 19.408 1.00 69.88 89 GLY A N 1
ATOM 687 C CA . GLY A 1 89 ? -7.803 -15.401 19.367 1.00 69.88 89 GLY A CA 1
ATOM 688 C C . GLY A 1 89 ? -9.095 -14.925 20.049 1.00 69.88 89 GLY A C 1
ATOM 689 O O . GLY A 1 89 ? -10.111 -15.599 19.933 1.00 69.88 89 GLY A O 1
ATOM 690 N N . LYS A 1 90 ? -9.088 -13.792 20.767 1.00 75.56 90 LYS A N 1
ATOM 691 C CA . LYS A 1 90 ? -10.288 -13.233 21.426 1.00 75.56 90 LYS A CA 1
ATOM 692 C C . LYS A 1 90 ? -10.949 -12.104 20.633 1.00 75.56 90 LYS A C 1
ATOM 694 O O . LYS A 1 90 ? -11.977 -11.585 21.065 1.00 75.56 90 LYS A O 1
ATOM 699 N N . LEU A 1 91 ? -10.351 -11.683 19.521 1.00 82.25 91 LEU A N 1
ATOM 700 C CA . LEU A 1 91 ? -10.847 -10.566 18.723 1.00 82.25 91 LEU A CA 1
ATOM 701 C C . LEU A 1 91 ? -11.971 -11.015 17.786 1.00 82.25 91 LEU A C 1
ATOM 703 O O . LEU A 1 91 ? -11.919 -12.099 17.214 1.00 82.25 91 LEU A O 1
ATOM 707 N N . SER A 1 92 ? -12.971 -10.150 17.609 1.00 84.19 92 SER A N 1
ATOM 708 C CA . SER A 1 92 ? -14.136 -10.380 16.743 1.00 84.19 92 SER A CA 1
ATOM 709 C C . SER A 1 92 ? -13.912 -10.000 15.273 1.00 84.19 92 SER A C 1
ATOM 711 O O . SER A 1 92 ? -14.853 -10.031 14.483 1.00 84.19 92 SER A O 1
ATOM 713 N N . PHE A 1 93 ? -12.688 -9.624 14.899 1.00 85.00 93 PHE A N 1
ATOM 714 C CA . PHE A 1 93 ? -12.299 -9.251 13.538 1.00 85.00 93 PHE A CA 1
ATOM 715 C C . PHE A 1 93 ? -11.028 -9.988 13.120 1.00 85.00 93 PHE A C 1
ATOM 717 O O . PHE A 1 93 ? -10.232 -10.385 13.970 1.00 85.00 93 PHE A O 1
ATOM 724 N N . PHE A 1 94 ? -10.830 -10.152 11.812 1.00 87.44 94 PHE A N 1
ATOM 725 C CA . PHE A 1 94 ? -9.645 -10.806 11.263 1.00 87.44 94 PHE A CA 1
ATOM 726 C C . PHE A 1 94 ? -8.377 -10.030 11.610 1.00 87.44 94 PHE A C 1
ATOM 728 O O . PHE A 1 94 ? -8.266 -8.841 11.319 1.00 87.44 94 PHE A O 1
ATOM 735 N N . LEU A 1 95 ? -7.409 -10.725 12.197 1.00 87.88 95 LEU A N 1
ATOM 736 C CA . LEU A 1 95 ? -6.104 -10.175 12.509 1.00 87.88 95 LEU A CA 1
ATOM 737 C C . LEU A 1 95 ? -5.007 -11.150 12.092 1.00 87.88 95 LEU A C 1
ATOM 739 O O . LEU A 1 95 ? -5.100 -12.356 12.336 1.00 87.88 95 LEU A O 1
ATOM 743 N N . GLN A 1 96 ? -3.950 -10.588 11.513 1.00 88.19 96 GLN A N 1
ATOM 744 C CA . GLN A 1 96 ? -2.685 -11.255 11.252 1.00 88.19 96 GLN A CA 1
ATOM 745 C C . GLN A 1 96 ? -1.547 -10.365 11.740 1.00 88.19 96 GLN A C 1
ATOM 747 O O . GLN A 1 96 ? -1.508 -9.179 11.424 1.00 88.19 96 GLN A O 1
ATOM 752 N N . VAL A 1 97 ? -0.606 -10.945 12.474 1.00 86.81 97 VAL A N 1
ATOM 753 C CA . VAL A 1 97 ? 0.637 -10.295 12.879 1.00 86.81 97 VAL A CA 1
ATOM 754 C C . VAL A 1 97 ? 1.786 -11.113 12.313 1.00 86.81 97 VAL A C 1
ATOM 756 O O . VAL A 1 97 ? 1.965 -12.277 12.669 1.00 86.81 97 VAL A O 1
ATOM 759 N N . ASN A 1 98 ? 2.554 -10.497 11.417 1.00 87.06 98 ASN A N 1
ATOM 760 C CA . ASN A 1 98 ? 3.754 -11.088 10.839 1.00 87.06 98 ASN A CA 1
ATOM 761 C C . ASN A 1 98 ? 4.967 -10.570 11.606 1.00 87.06 98 ASN A C 1
ATOM 763 O O . ASN A 1 98 ? 5.358 -9.410 11.486 1.00 87.06 98 ASN A O 1
ATOM 767 N N . CYS A 1 99 ? 5.558 -11.431 12.420 1.00 84.75 99 CYS A N 1
ATOM 768 C CA . CYS A 1 99 ? 6.671 -11.083 13.281 1.00 84.75 99 CYS A CA 1
ATOM 769 C C . CYS A 1 99 ? 7.975 -11.328 12.530 1.00 84.75 99 CYS A C 1
ATOM 771 O O . CYS A 1 99 ? 8.399 -12.467 12.321 1.00 84.75 99 CYS A O 1
ATOM 773 N N . ILE A 1 100 ? 8.596 -10.225 12.128 1.00 85.88 100 ILE A N 1
ATOM 774 C CA . ILE A 1 100 ? 9.840 -10.185 11.366 1.00 85.88 100 ILE A CA 1
ATOM 775 C C . ILE A 1 100 ? 10.863 -9.401 12.192 1.00 85.88 100 ILE A C 1
ATOM 777 O O . ILE A 1 100 ? 10.515 -8.460 12.906 1.00 85.88 100 ILE A O 1
ATOM 781 N N . LYS A 1 101 ? 12.143 -9.775 12.114 1.00 85.81 101 LYS A N 1
ATOM 782 C CA . LYS A 1 101 ? 13.228 -9.065 12.805 1.00 85.81 101 LYS A CA 1
ATOM 783 C C . LYS A 1 101 ? 13.536 -7.734 12.103 1.00 85.81 101 LYS A C 1
ATOM 785 O O . LYS A 1 101 ? 14.472 -7.641 11.316 1.00 85.81 101 LYS A O 1
ATOM 790 N N . THR A 1 102 ? 12.745 -6.707 12.401 1.0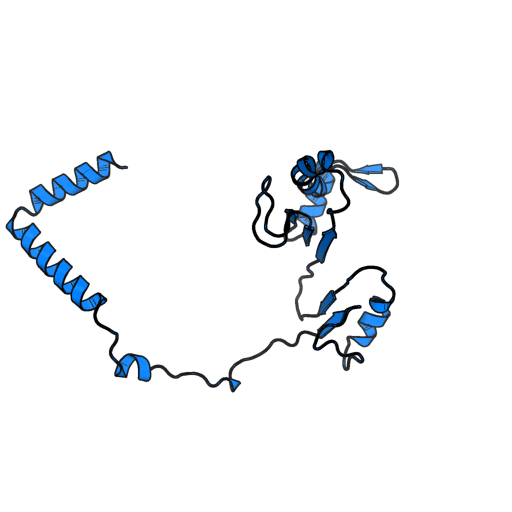0 88.06 102 THR A N 1
ATOM 791 C CA . THR A 1 102 ? 12.864 -5.350 11.846 1.00 88.06 102 THR A CA 1
ATOM 792 C C . THR A 1 102 ? 12.751 -4.285 12.946 1.00 88.06 102 THR A C 1
ATOM 794 O O . THR A 1 102 ? 12.312 -4.570 14.058 1.00 88.06 102 THR A O 1
ATOM 797 N N . LYS A 1 103 ? 13.192 -3.056 12.650 1.00 90.88 103 LYS A N 1
ATOM 798 C CA . LYS A 1 103 ? 13.008 -1.870 13.511 1.00 90.88 103 LYS A CA 1
ATOM 799 C C . LYS A 1 103 ? 11.702 -1.124 13.225 1.00 90.88 103 LYS A C 1
ATOM 801 O O . LYS A 1 103 ? 11.401 -0.153 13.911 1.00 90.88 103 LYS A O 1
ATOM 806 N N . PHE A 1 104 ? 10.975 -1.549 12.198 1.00 91.31 104 PHE A N 1
ATOM 807 C CA . PHE A 1 104 ? 9.749 -0.915 11.735 1.00 91.31 104 PHE A CA 1
ATOM 808 C C . PHE A 1 104 ? 8.550 -1.796 12.054 1.00 91.31 104 PHE A C 1
ATOM 810 O O . PHE A 1 104 ? 8.656 -3.021 12.064 1.00 91.31 104 PHE A O 1
ATOM 817 N N . VAL A 1 105 ? 7.414 -1.160 12.301 1.00 91.50 105 VAL A N 1
ATOM 818 C CA . VAL A 1 105 ? 6.122 -1.825 12.449 1.00 91.50 105 VAL A CA 1
ATOM 819 C C . VAL A 1 105 ? 5.204 -1.204 11.415 1.00 91.50 105 VAL A C 1
ATOM 821 O O . VAL A 1 105 ? 5.231 0.009 11.242 1.00 91.50 105 VAL A O 1
ATOM 824 N N . GLU A 1 106 ? 4.435 -2.041 10.735 1.00 93.12 106 GLU A N 1
ATOM 825 C CA . GLU A 1 106 ? 3.417 -1.617 9.783 1.00 93.12 106 GLU A CA 1
ATOM 826 C C . GLU A 1 106 ? 2.059 -2.079 10.302 1.00 93.12 106 GLU A C 1
ATOM 828 O O . GLU A 1 106 ? 1.879 -3.247 10.666 1.00 93.12 106 GLU A O 1
ATOM 833 N N . PHE A 1 107 ? 1.106 -1.158 10.331 1.00 92.88 107 PHE A N 1
ATOM 834 C CA . PHE A 1 107 ? -0.289 -1.434 10.611 1.00 92.88 107 PHE A CA 1
ATOM 835 C C . PHE A 1 107 ? -1.082 -1.254 9.330 1.00 92.88 107 PHE A C 1
ATOM 837 O O . PHE A 1 107 ? -0.983 -0.232 8.661 1.00 92.88 107 PHE A O 1
ATOM 844 N N . SER A 1 108 ? -1.901 -2.245 8.999 1.00 93.19 108 SER A N 1
ATOM 845 C CA . SER A 1 108 ? -2.833 -2.162 7.881 1.00 93.19 108 SER A CA 1
ATOM 846 C C . SER A 1 108 ? -4.203 -2.645 8.325 1.00 93.19 108 SER A C 1
ATOM 848 O O . SER A 1 108 ? -4.336 -3.717 8.915 1.00 93.19 108 SER A O 1
ATOM 850 N N . ALA A 1 109 ? -5.222 -1.847 8.033 1.00 93.06 109 ALA A N 1
ATOM 851 C CA . ALA A 1 109 ? -6.614 -2.165 8.286 1.00 93.06 109 ALA A CA 1
ATOM 852 C C . ALA A 1 109 ? -7.385 -2.143 6.969 1.00 93.06 109 ALA A C 1
ATOM 854 O O . ALA A 1 109 ? -7.331 -1.167 6.223 1.00 93.06 109 ALA A O 1
ATOM 855 N N . VAL A 1 110 ? -8.126 -3.217 6.709 1.00 93.50 110 VAL A N 1
ATOM 856 C CA . VAL A 1 110 ? -9.059 -3.310 5.585 1.00 93.50 110 VAL A CA 1
ATOM 857 C C . VAL A 1 110 ? -10.469 -3.263 6.153 1.00 93.50 110 VAL A C 1
ATOM 859 O O . VAL A 1 110 ? -10.860 -4.140 6.923 1.00 93.50 110 VAL A O 1
ATOM 862 N N . LEU A 1 111 ? -11.223 -2.231 5.790 1.00 93.06 111 LEU A N 1
ATOM 863 C CA . LEU A 1 111 ? -12.590 -2.017 6.244 1.00 93.06 111 LEU A CA 1
ATOM 864 C C . LEU A 1 111 ? -13.571 -2.320 5.112 1.00 93.06 111 LEU A C 1
ATOM 866 O O . LEU A 1 111 ? -13.431 -1.799 4.006 1.00 93.06 111 LEU A O 1
ATOM 870 N N . ASP A 1 112 ? -14.586 -3.133 5.402 1.00 93.69 112 ASP A N 1
ATOM 871 C CA . ASP A 1 112 ? -15.683 -3.389 4.471 1.00 93.69 112 ASP A CA 1
ATOM 872 C C . ASP A 1 112 ? -16.668 -2.209 4.464 1.00 93.69 112 ASP A C 1
ATOM 874 O O . ASP A 1 112 ? -17.264 -1.854 5.482 1.00 93.69 112 ASP A O 1
ATOM 878 N N . THR A 1 113 ? -16.846 -1.603 3.294 1.00 93.94 113 THR A N 1
ATOM 879 C CA . THR A 1 113 ? -17.762 -0.485 3.042 1.00 93.94 113 THR A CA 1
ATOM 880 C C . THR A 1 113 ? -18.983 -0.896 2.210 1.00 93.94 113 THR A C 1
ATOM 882 O O . THR A 1 113 ? -19.820 -0.052 1.874 1.00 93.94 113 THR A O 1
ATOM 885 N N . SER A 1 114 ? -19.150 -2.192 1.918 1.00 92.75 114 SER A N 1
ATOM 886 C CA . SER A 1 114 ? -20.261 -2.730 1.122 1.00 92.75 114 SER A CA 1
ATOM 887 C C . SER A 1 114 ? -21.638 -2.380 1.706 1.00 92.75 114 SER A C 1
ATOM 889 O O . SER A 1 114 ? -22.575 -2.085 0.955 1.00 92.75 114 SER A O 1
ATOM 891 N N . GLY A 1 115 ? -21.743 -2.303 3.037 1.00 93.12 115 GLY A N 1
ATOM 892 C CA . GLY A 1 115 ? -22.957 -1.917 3.761 1.00 93.12 115 GLY A CA 1
ATOM 893 C C . GLY A 1 115 ? -23.372 -0.447 3.607 1.00 93.12 115 GLY A C 1
ATOM 894 O O . GLY A 1 115 ? -24.464 -0.075 4.041 1.00 93.12 115 GLY A O 1
ATOM 895 N N . LEU A 1 116 ? -22.547 0.411 2.993 1.00 94.00 116 LEU A N 1
ATOM 896 C CA . LEU A 1 116 ? -22.872 1.828 2.850 1.00 94.00 116 LEU A CA 1
ATOM 897 C C . LEU A 1 116 ? -23.932 2.085 1.765 1.00 94.00 116 LEU A C 1
ATOM 899 O O . LEU A 1 116 ? -23.818 1.584 0.637 1.00 94.00 116 LEU A O 1
ATOM 903 N N . PRO A 1 117 ? -24.927 2.954 2.044 1.00 95.06 117 PRO A N 1
ATOM 904 C CA . PRO A 1 117 ? -25.880 3.418 1.044 1.00 95.06 117 PRO A CA 1
ATOM 905 C C . PRO A 1 117 ? -25.180 4.010 -0.181 1.00 95.06 117 PRO A C 1
ATOM 907 O O . PRO A 1 117 ? -24.238 4.788 -0.044 1.00 95.06 117 PRO A O 1
ATOM 910 N N . LYS A 1 118 ? -25.714 3.741 -1.381 1.00 91.69 118 LYS A N 1
ATOM 911 C CA . LYS A 1 118 ? -25.146 4.211 -2.662 1.00 91.69 118 LYS A CA 1
ATOM 912 C C . LYS A 1 118 ? -24.789 5.702 -2.669 1.00 91.69 118 LYS A C 1
ATOM 914 O O . LYS A 1 118 ? -23.740 6.069 -3.179 1.00 91.69 118 LYS A O 1
ATOM 919 N N . ARG A 1 119 ? -25.625 6.548 -2.053 1.00 93.62 119 ARG A N 1
ATOM 920 C CA . ARG A 1 119 ? -25.385 8.000 -1.962 1.00 93.62 119 ARG A CA 1
ATOM 921 C C . ARG A 1 119 ? -24.094 8.363 -1.218 1.00 93.62 119 ARG A C 1
ATOM 923 O O . ARG A 1 119 ? -23.485 9.366 -1.552 1.00 93.62 119 ARG A O 1
ATOM 930 N N . LEU A 1 120 ? -23.690 7.571 -0.220 1.00 92.50 120 LEU A N 1
ATOM 931 C CA . LEU A 1 120 ? -22.506 7.840 0.603 1.00 92.50 120 LEU A CA 1
ATOM 932 C C . LEU A 1 120 ? -21.218 7.329 -0.044 1.00 92.50 120 LEU A C 1
ATOM 934 O O . LEU A 1 120 ? -20.148 7.853 0.242 1.00 92.50 120 LEU A O 1
ATOM 938 N N . ARG A 1 121 ? -21.315 6.356 -0.958 1.00 89.44 121 ARG A N 1
ATOM 939 C CA . ARG A 1 121 ? -20.148 5.763 -1.625 1.00 89.44 121 ARG A CA 1
ATOM 940 C C . ARG A 1 121 ? -19.337 6.785 -2.423 1.00 89.44 121 ARG A C 1
ATOM 942 O O . ARG A 1 121 ? -18.117 6.707 -2.428 1.00 89.44 121 ARG A O 1
ATOM 949 N N . PHE A 1 122 ? -19.991 7.783 -3.022 1.00 88.06 122 PHE A N 1
ATOM 950 C CA . PHE A 1 122 ? -19.308 8.867 -3.741 1.00 88.06 122 PHE A CA 1
ATOM 951 C C . PHE A 1 122 ? -18.412 9.730 -2.843 1.00 88.06 122 PHE A C 1
ATOM 953 O O . PHE A 1 122 ? -17.477 10.352 -3.333 1.00 88.06 122 PHE A O 1
ATOM 960 N N . TYR A 1 123 ? -18.681 9.759 -1.535 1.00 90.50 123 TYR A N 1
ATOM 961 C CA . TYR A 1 123 ? -17.907 10.537 -0.572 1.00 90.50 123 TYR A CA 1
ATOM 962 C C . TYR A 1 123 ? -16.766 9.741 0.054 1.00 90.50 123 TYR A C 1
ATOM 964 O O . TYR A 1 123 ? -15.954 10.335 0.753 1.00 90.50 123 TYR A O 1
ATOM 972 N N . LEU A 1 124 ? -16.673 8.429 -0.185 1.00 90.19 124 LEU A N 1
ATOM 973 C CA . LEU A 1 124 ? -15.650 7.596 0.444 1.00 90.19 124 LEU A CA 1
ATOM 974 C C . LEU A 1 124 ? -14.230 8.040 0.086 1.00 90.19 124 LEU A C 1
ATOM 976 O O . LEU A 1 124 ? -13.377 8.038 0.963 1.00 90.19 124 LEU A O 1
ATOM 980 N N . SER A 1 125 ? -13.981 8.448 -1.166 1.00 87.19 125 SER A N 1
ATOM 981 C CA . SER A 1 125 ? -12.640 8.880 -1.593 1.00 87.19 125 SER A CA 1
ATOM 982 C C . SER A 1 125 ? -12.224 10.172 -0.902 1.00 87.19 125 SER A C 1
ATOM 984 O O . SER A 1 125 ? -11.067 10.356 -0.558 1.00 87.19 125 SER A O 1
ATOM 986 N N . LEU A 1 126 ? -13.183 11.068 -0.669 1.00 89.12 126 LEU A N 1
ATOM 987 C CA . LEU A 1 126 ? -12.933 12.279 0.103 1.00 89.12 126 LEU A CA 1
ATOM 988 C C . LEU A 1 126 ? -12.755 11.946 1.589 1.00 89.12 126 LEU A C 1
ATOM 990 O O . LEU A 1 126 ? -11.860 12.465 2.242 1.00 89.12 126 LEU A O 1
ATOM 994 N N . TYR A 1 127 ? -13.605 11.069 2.119 1.00 90.19 127 TYR A N 1
ATOM 995 C CA . TYR A 1 127 ? -13.573 10.657 3.515 1.00 90.19 127 TYR A CA 1
ATOM 996 C C . TYR A 1 127 ? -12.255 9.976 3.893 1.00 90.19 127 TYR A C 1
ATOM 998 O O . TYR A 1 127 ? -11.750 10.235 4.980 1.00 90.19 127 TYR A O 1
ATOM 1006 N N . SER A 1 128 ? -11.685 9.146 3.013 1.00 89.19 128 SER A N 1
ATOM 1007 C CA . SER A 1 128 ? -10.407 8.480 3.271 1.00 89.19 128 SER A CA 1
ATOM 1008 C C . SER A 1 128 ? -9.278 9.493 3.473 1.00 89.19 128 SER A C 1
ATOM 1010 O O . SER A 1 128 ? -8.577 9.427 4.477 1.00 89.19 128 SER A O 1
ATOM 1012 N N . GLU A 1 129 ? -9.176 10.503 2.605 1.00 85.69 129 GLU A N 1
ATOM 1013 C CA . GLU A 1 129 ? -8.173 11.572 2.729 1.00 85.69 129 GLU A CA 1
ATOM 1014 C C . GLU A 1 129 ? -8.329 12.368 4.033 1.00 85.69 129 GLU A C 1
ATOM 1016 O O . GLU A 1 129 ? -7.349 12.682 4.709 1.00 85.69 129 GLU A O 1
ATOM 1021 N N . LEU A 1 130 ? -9.574 12.628 4.443 1.00 90.00 130 LEU A N 1
ATOM 1022 C CA . LEU A 1 130 ? -9.861 13.371 5.669 1.00 90.00 130 LEU A CA 1
ATOM 1023 C C . LEU A 1 130 ? -9.364 12.669 6.939 1.00 90.00 130 LEU A C 1
ATOM 1025 O O . LEU A 1 130 ? -9.168 13.351 7.943 1.00 90.00 130 LEU A O 1
ATOM 1029 N N . LEU A 1 131 ? -9.136 11.352 6.932 1.00 88.38 131 LEU A N 1
ATOM 1030 C CA . LEU A 1 131 ? -8.689 10.619 8.124 1.00 88.38 131 LEU A CA 1
ATOM 1031 C C . LEU A 1 131 ? -7.347 11.124 8.669 1.00 88.38 131 LEU A C 1
ATOM 1033 O O . LEU A 1 131 ? -7.162 11.148 9.885 1.00 88.38 131 LEU A O 1
ATOM 1037 N N . PHE A 1 132 ? -6.438 11.550 7.789 1.00 88.06 132 PHE A N 1
ATOM 1038 C CA . PHE A 1 132 ? -5.118 12.066 8.171 1.00 88.06 132 PHE A CA 1
ATOM 1039 C C . PHE A 1 132 ? -5.038 13.597 8.160 1.00 88.06 132 PHE A C 1
ATOM 1041 O O . PHE A 1 132 ? -4.084 14.165 8.688 1.00 88.06 132 PHE A O 1
ATOM 1048 N N . GLU A 1 133 ? -6.049 14.266 7.599 1.00 87.56 133 GLU A N 1
ATOM 1049 C CA . GLU A 1 133 ? -6.085 15.722 7.427 1.00 87.56 133 GLU A CA 1
ATOM 1050 C C . GLU A 1 133 ? -7.163 16.420 8.285 1.00 87.56 133 GLU A C 1
ATOM 1052 O O . GLU A 1 133 ? -7.426 17.609 8.111 1.00 87.56 133 GLU A O 1
ATOM 1057 N N . SER A 1 134 ? -7.793 15.721 9.238 1.00 92.75 134 SER A N 1
ATOM 1058 C CA . SER A 1 134 ? -8.830 16.306 10.106 1.00 92.75 134 SER A CA 1
ATOM 1059 C C . SER A 1 134 ? -8.340 16.610 11.529 1.00 92.75 134 SER A C 1
ATOM 1061 O O . SER A 1 134 ? -7.563 15.836 12.092 1.00 92.75 134 SER A O 1
ATOM 1063 N N . PRO A 1 135 ? -8.848 17.684 12.169 1.00 94.50 135 PRO A N 1
ATOM 1064 C CA . PRO A 1 135 ? -8.748 17.875 13.614 1.00 94.50 135 PRO A CA 1
ATOM 1065 C C . PRO A 1 135 ? -9.339 16.684 14.378 1.00 94.50 135 PRO A C 1
ATOM 1067 O O . PRO A 1 135 ? -10.340 16.100 13.957 1.00 94.50 135 PRO A O 1
ATOM 1070 N N . VAL A 1 136 ? -8.759 16.351 15.532 1.00 94.00 136 VAL A N 1
ATOM 1071 C CA . VAL A 1 136 ? -9.173 15.185 16.328 1.00 94.00 136 VAL A CA 1
ATOM 1072 C C . VAL A 1 136 ? -9.604 15.625 17.719 1.00 94.00 136 VAL A C 1
ATOM 1074 O O . VAL A 1 136 ? -8.897 16.367 18.396 1.00 94.00 136 VAL A O 1
ATOM 1077 N N . LEU A 1 137 ? -10.755 15.133 18.178 1.00 95.06 137 LEU A N 1
ATOM 1078 C CA . LEU A 1 137 ? -11.190 15.308 19.561 1.00 95.06 137 LEU A CA 1
ATOM 1079 C C . LEU A 1 137 ? -10.528 14.234 20.436 1.00 95.06 137 LEU A C 1
ATOM 1081 O O . LEU A 1 137 ? -10.863 13.054 20.331 1.00 95.06 137 LEU A O 1
ATOM 1085 N N . ARG A 1 138 ? -9.598 14.630 21.308 1.00 92.94 138 ARG A N 1
ATOM 1086 C CA . ARG A 1 138 ? -8.875 13.720 22.211 1.00 92.94 138 ARG A CA 1
ATOM 1087 C C . ARG A 1 138 ? -9.111 14.174 23.648 1.00 92.94 138 ARG A C 1
ATOM 1089 O O . ARG A 1 138 ? -8.800 15.302 24.001 1.00 92.94 138 ARG A O 1
ATOM 1096 N N . ASN A 1 139 ? -9.690 13.305 24.479 1.00 94.00 139 ASN A N 1
ATOM 1097 C CA . ASN A 1 139 ? -9.998 13.599 25.889 1.00 94.00 139 ASN A CA 1
ATOM 1098 C C . ASN A 1 139 ? -10.846 14.874 26.111 1.00 94.00 139 ASN A C 1
ATOM 1100 O O . ASN A 1 139 ? -10.709 15.541 27.131 1.00 94.00 139 ASN A O 1
ATOM 1104 N N . GLY A 1 140 ? -11.725 15.213 25.161 1.00 93.50 140 GLY A N 1
ATOM 1105 C CA . GLY A 1 140 ? -12.587 16.401 25.230 1.00 93.50 140 GLY A CA 1
ATOM 1106 C C . GLY A 1 140 ? -11.948 17.700 24.729 1.00 93.50 140 GLY A C 1
ATOM 1107 O O . GLY A 1 140 ? -12.650 18.702 24.625 1.00 93.50 140 GLY A O 1
ATOM 1108 N N . GLU A 1 141 ? -10.665 17.687 24.362 1.00 95.94 141 GLU A N 1
ATOM 1109 C CA . GLU A 1 141 ? -9.976 18.817 23.738 1.00 95.94 141 GLU A CA 1
ATOM 1110 C C . GLU A 1 141 ? -9.900 18.630 22.218 1.00 95.94 141 GLU A C 1
ATOM 1112 O O . GLU A 1 141 ? -9.606 17.536 21.721 1.00 95.94 141 GLU A O 1
ATOM 1117 N N . LEU A 1 142 ? -10.196 19.697 21.469 1.00 96.50 142 LEU A N 1
ATOM 1118 C CA . LEU A 1 142 ? -10.088 19.696 20.014 1.00 96.50 142 LEU A CA 1
ATOM 1119 C C . LEU A 1 142 ? -8.641 19.988 19.616 1.00 96.50 142 LEU A C 1
ATOM 1121 O O . LEU A 1 142 ? -8.191 21.129 19.693 1.00 96.50 142 LEU A O 1
ATOM 1125 N N . ILE A 1 143 ? -7.936 18.958 19.157 1.00 95.50 143 ILE A N 1
ATOM 1126 C CA . ILE A 1 143 ? -6.579 19.086 18.632 1.00 95.50 143 ILE A CA 1
ATOM 1127 C C . ILE A 1 143 ? -6.664 19.631 17.197 1.00 95.50 143 ILE A C 1
ATOM 1129 O O . ILE A 1 143 ? -7.294 18.983 16.353 1.00 95.50 143 ILE A O 1
ATOM 1133 N N . PRO A 1 144 ? -6.039 20.786 16.892 1.00 95.50 144 PRO A N 1
ATOM 1134 C CA . PRO A 1 144 ? -6.043 21.363 15.550 1.00 95.50 144 PRO A CA 1
ATOM 1135 C C . PRO A 1 144 ? -5.358 20.469 14.513 1.00 95.50 144 PRO A C 1
ATOM 1137 O O . PRO A 1 144 ? -4.445 19.705 14.834 1.00 95.50 144 PRO A O 1
ATOM 1140 N N . TYR A 1 145 ? -5.760 20.625 13.252 1.00 93.69 145 TYR A N 1
ATOM 1141 C CA . TYR A 1 145 ? -5.203 19.903 12.105 1.00 93.69 145 TYR A CA 1
ATOM 1142 C C . TYR A 1 145 ? -3.670 19.998 12.036 1.00 93.69 145 TYR A C 1
ATOM 1144 O O . TYR A 1 145 ? -2.990 18.989 11.858 1.00 93.69 145 TYR A O 1
ATOM 1152 N N . GLU A 1 146 ? -3.107 21.187 12.249 1.00 94.88 146 GLU A N 1
ATOM 1153 C CA . GLU A 1 146 ? -1.667 21.433 12.164 1.00 94.88 146 GLU A CA 1
ATOM 1154 C C . GLU A 1 146 ? -0.891 20.591 13.183 1.00 94.88 146 GLU A C 1
ATOM 1156 O O . GLU A 1 146 ? 0.193 20.081 12.892 1.00 94.88 146 GLU A O 1
ATOM 1161 N N . THR A 1 147 ? -1.461 20.412 14.377 1.00 94.44 147 THR A N 1
ATOM 1162 C CA . THR A 1 147 ? -0.880 19.568 15.421 1.00 94.44 147 THR A CA 1
ATOM 1163 C C . THR A 1 147 ? -0.992 18.094 15.057 1.00 94.44 147 THR A C 1
ATOM 1165 O O . THR A 1 147 ? -0.012 17.370 15.213 1.00 94.44 147 THR A O 1
ATOM 1168 N N . VAL A 1 148 ? -2.135 17.655 14.518 1.00 92.81 148 VAL A N 1
ATOM 1169 C CA . VAL A 1 148 ? -2.333 16.269 14.058 1.00 92.81 148 VAL A CA 1
ATOM 1170 C C . VAL A 1 148 ? -1.307 15.899 12.986 1.00 92.81 148 VAL A C 1
ATOM 1172 O O . VAL A 1 148 ? -0.613 14.893 13.129 1.00 92.81 148 VAL A O 1
ATOM 1175 N N . VAL A 1 149 ? -1.136 16.736 11.959 1.00 92.88 149 VAL A N 1
ATOM 1176 C CA . VAL A 1 149 ? -0.158 16.493 10.885 1.00 92.88 149 VAL A CA 1
ATOM 1177 C C . VAL A 1 149 ? 1.267 16.479 11.421 1.00 92.88 149 VAL A C 1
ATOM 1179 O O . VAL A 1 149 ? 2.052 15.604 11.056 1.00 92.88 149 VAL A O 1
ATOM 1182 N N . LYS A 1 150 ? 1.608 17.404 12.325 1.00 94.44 150 LYS A N 1
ATOM 1183 C CA . LYS A 1 150 ? 2.935 17.440 12.949 1.00 94.44 150 LYS A CA 1
ATOM 1184 C C . LYS A 1 150 ? 3.214 16.175 13.765 1.00 94.44 150 LYS A C 1
ATOM 1186 O O . LYS A 1 150 ? 4.313 15.633 13.679 1.00 94.44 150 LYS A O 1
ATOM 1191 N N . GLU A 1 151 ? 2.243 15.698 14.546 1.00 93.75 151 GLU A N 1
ATOM 1192 C CA . GLU A 1 151 ? 2.364 14.448 15.305 1.00 93.75 151 GLU A CA 1
ATOM 1193 C C . GLU A 1 151 ? 2.492 13.237 14.374 1.00 93.75 151 GLU A C 1
ATOM 1195 O O . GLU A 1 151 ? 3.355 12.389 14.606 1.00 93.75 151 GLU A O 1
ATOM 1200 N N . LEU A 1 152 ? 1.695 13.164 13.304 1.00 93.00 152 LEU A N 1
ATOM 1201 C CA . LEU A 1 152 ? 1.781 12.091 12.311 1.00 93.00 152 LEU A CA 1
ATOM 1202 C C . LEU A 1 152 ? 3.160 12.056 11.647 1.00 93.00 152 LEU A C 1
ATOM 1204 O O . LEU A 1 152 ? 3.799 11.009 11.630 1.00 93.00 152 LEU A O 1
ATOM 1208 N N . GLN A 1 153 ? 3.663 13.193 11.166 1.00 92.44 153 GLN A N 1
ATOM 1209 C CA . GLN A 1 153 ? 4.984 13.278 10.533 1.00 92.44 153 GLN A CA 1
ATOM 1210 C C . GLN A 1 153 ? 6.134 12.967 11.500 1.00 92.44 153 GLN A C 1
ATOM 1212 O O . GLN A 1 153 ? 7.164 12.447 11.084 1.00 92.44 153 GLN A O 1
ATOM 1217 N N . ALA A 1 154 ? 5.976 13.280 12.789 1.00 95.19 154 ALA A N 1
ATOM 1218 C CA . ALA A 1 154 ? 6.997 12.994 13.793 1.00 95.19 154 ALA A CA 1
ATOM 1219 C C . ALA A 1 154 ? 7.055 11.508 14.189 1.00 95.19 154 ALA A C 1
ATOM 1221 O O . ALA A 1 154 ? 8.120 11.030 14.576 1.00 95.19 154 ALA A O 1
ATOM 1222 N N . ASN A 1 155 ? 5.927 10.790 14.123 1.00 91.94 155 ASN A N 1
ATOM 1223 C CA . ASN A 1 155 ? 5.805 9.420 14.638 1.00 91.94 155 ASN A CA 1
ATOM 1224 C C . ASN A 1 155 ? 5.661 8.342 13.551 1.00 91.94 155 ASN A C 1
ATOM 1226 O O . ASN A 1 155 ? 5.769 7.159 13.867 1.00 91.94 155 ASN A O 1
ATOM 1230 N N . THR A 1 156 ? 5.413 8.719 12.295 1.00 94.19 156 THR A N 1
ATOM 1231 C CA . THR A 1 156 ? 5.185 7.783 11.183 1.00 94.19 156 THR A CA 1
ATOM 1232 C C . THR A 1 156 ? 6.187 8.027 10.064 1.00 94.19 156 THR A C 1
ATOM 1234 O O . THR A 1 156 ? 6.585 9.160 9.803 1.00 94.19 156 THR A O 1
ATOM 1237 N N . ILE A 1 157 ? 6.611 6.953 9.399 1.00 94.88 157 ILE A N 1
ATOM 1238 C CA . ILE A 1 157 ? 7.468 7.049 8.205 1.00 94.88 157 ILE A CA 1
ATOM 1239 C C . ILE A 1 157 ? 6.604 7.285 6.971 1.00 94.88 157 ILE A C 1
ATOM 1241 O O . ILE A 1 157 ? 6.960 8.058 6.084 1.00 94.88 157 ILE A O 1
ATOM 1245 N N . SER A 1 158 ? 5.459 6.615 6.929 1.00 92.56 158 SER A N 1
ATOM 1246 C CA . SER A 1 158 ? 4.470 6.718 5.873 1.00 92.56 158 SER A CA 1
ATOM 1247 C C . SER A 1 158 ? 3.105 6.413 6.455 1.00 92.56 158 SER A C 1
ATOM 1249 O O . SER A 1 158 ? 2.992 5.596 7.356 1.00 92.56 158 SER A O 1
ATOM 1251 N N . HIS A 1 159 ? 2.073 7.024 5.903 1.00 92.25 159 HIS A N 1
ATOM 1252 C CA . HIS A 1 159 ? 0.696 6.625 6.135 1.00 92.25 159 HIS A CA 1
ATOM 1253 C C . HIS A 1 159 ? -0.063 6.782 4.825 1.00 92.25 159 HIS A C 1
ATOM 1255 O O . HIS A 1 159 ? 0.299 7.604 3.977 1.00 92.25 159 HIS A O 1
ATOM 1261 N N . SER A 1 160 ? -1.096 5.976 4.632 1.00 90.12 160 SER A N 1
ATOM 1262 C CA . SER A 1 160 ? -1.928 6.062 3.444 1.00 90.12 160 SER A CA 1
ATOM 1263 C C . SER A 1 160 ? -3.344 5.602 3.731 1.00 90.12 160 SER A C 1
ATOM 1265 O O . SER A 1 160 ? -3.599 4.797 4.627 1.00 90.12 160 SER A O 1
ATOM 1267 N N . SER A 1 161 ? -4.283 6.128 2.957 1.00 90.44 161 SER A N 1
ATOM 1268 C CA . SER A 1 161 ? -5.609 5.546 2.848 1.00 90.44 161 SER A CA 1
ATOM 1269 C C . SER A 1 161 ? -5.989 5.486 1.381 1.00 90.44 161 SER A C 1
ATOM 1271 O O . SER A 1 161 ? -5.658 6.383 0.607 1.00 90.44 161 SER A O 1
ATOM 1273 N N . CYS A 1 162 ? -6.653 4.416 0.977 1.00 88.75 162 CYS A N 1
ATOM 1274 C CA . CYS A 1 162 ? -7.157 4.294 -0.377 1.00 88.75 162 CYS A CA 1
ATOM 1275 C C . CYS A 1 162 ? -8.390 3.400 -0.418 1.00 88.75 162 CYS A C 1
ATOM 1277 O O . CYS A 1 162 ? -8.601 2.528 0.423 1.00 88.75 162 CYS A O 1
ATOM 1279 N N . LEU A 1 163 ? -9.226 3.628 -1.425 1.00 91.38 163 LEU A N 1
ATOM 1280 C CA . LEU A 1 163 ? -10.309 2.713 -1.750 1.00 91.38 163 LEU A CA 1
ATOM 1281 C C . LEU A 1 163 ? -9.787 1.650 -2.702 1.00 91.38 163 LEU A C 1
ATOM 1283 O O . LEU A 1 163 ? -9.325 1.974 -3.794 1.00 91.38 163 LEU A O 1
ATOM 1287 N N . GLY A 1 164 ? -9.918 0.394 -2.306 1.00 89.19 164 GLY A N 1
ATOM 1288 C CA . GLY A 1 164 ? -9.398 -0.772 -3.000 1.00 89.19 164 GLY A CA 1
ATOM 1289 C C . GLY A 1 164 ? -8.089 -1.299 -2.415 1.00 89.19 164 GLY A C 1
ATOM 1290 O O . GLY A 1 164 ? -7.417 -0.643 -1.629 1.00 89.19 164 GLY A O 1
ATOM 1291 N N . ILE A 1 165 ? -7.731 -2.526 -2.801 1.00 81.06 165 ILE A N 1
ATOM 1292 C CA . ILE A 1 165 ? -6.563 -3.258 -2.268 1.00 81.06 165 ILE A CA 1
ATOM 1293 C C . ILE A 1 165 ? -5.379 -3.236 -3.253 1.00 81.06 165 ILE A C 1
ATOM 1295 O O . ILE A 1 165 ? -4.239 -3.501 -2.875 1.00 81.06 165 ILE A O 1
ATOM 1299 N N . ARG A 1 166 ? -5.609 -2.897 -4.528 1.00 71.75 166 ARG A N 1
ATOM 1300 C CA . ARG A 1 166 ? -4.561 -2.774 -5.557 1.00 71.75 166 ARG A CA 1
ATOM 1301 C C . ARG A 1 166 ? -4.953 -1.755 -6.620 1.00 71.75 166 ARG A C 1
ATOM 1303 O O . ARG A 1 166 ? -6.017 -1.875 -7.229 1.00 71.75 166 ARG A O 1
ATOM 1310 N N . GLY A 1 167 ? -4.060 -0.802 -6.883 1.00 62.53 167 GLY A N 1
ATOM 1311 C CA . GLY A 1 167 ? -4.358 0.342 -7.744 1.00 62.53 167 GLY A CA 1
ATOM 1312 C C . GLY A 1 167 ? -5.346 1.303 -7.082 1.00 62.53 167 GLY A C 1
ATOM 1313 O O . GLY A 1 167 ? -5.890 1.010 -6.024 1.00 62.53 167 GLY A O 1
ATOM 1314 N N . GLY A 1 168 ? -5.552 2.459 -7.702 1.00 65.00 168 GLY A N 1
ATOM 1315 C CA . GLY A 1 168 ? -6.323 3.557 -7.123 1.00 65.00 168 GLY A CA 1
ATOM 1316 C C . GLY A 1 168 ? -5.452 4.790 -6.914 1.00 65.00 168 GLY A C 1
ATOM 1317 O O . GLY A 1 168 ? -4.238 4.699 -6.741 1.00 65.00 168 GLY A O 1
ATOM 1318 N N . GLY A 1 169 ? -6.081 5.952 -7.008 1.00 68.50 169 GLY A N 1
ATOM 1319 C CA . GLY A 1 169 ? -5.458 7.248 -6.769 1.00 68.50 169 GLY A CA 1
ATOM 1320 C C . GLY A 1 169 ? -6.301 8.052 -5.792 1.00 68.50 169 GLY A C 1
ATOM 1321 O O . GLY A 1 169 ? -7.371 7.606 -5.382 1.00 68.50 169 GLY A O 1
ATOM 1322 N N . ARG A 1 170 ? -5.859 9.272 -5.481 1.00 73.38 170 ARG A N 1
ATOM 1323 C CA . ARG A 1 170 ? -6.487 10.163 -4.488 1.00 73.38 170 ARG A CA 1
ATOM 1324 C C . ARG A 1 170 ? -8.012 10.310 -4.631 1.00 73.38 170 ARG A C 1
ATOM 1326 O O . ARG A 1 170 ? -8.722 10.480 -3.652 1.00 73.38 170 ARG A O 1
ATOM 1333 N N . PHE A 1 171 ? -8.528 10.194 -5.857 1.00 78.19 171 PHE A N 1
ATOM 1334 C CA . PHE A 1 171 ? -9.960 10.303 -6.166 1.00 78.19 171 PHE A CA 1
ATOM 1335 C C . PHE A 1 171 ? -10.470 9.200 -7.099 1.00 78.19 171 PHE A C 1
ATOM 1337 O O . PHE A 1 171 ? -11.464 9.382 -7.799 1.00 78.19 171 PHE A O 1
ATOM 1344 N N . MET A 1 172 ? -9.775 8.062 -7.155 1.00 81.62 172 MET A N 1
ATOM 1345 C CA . MET A 1 172 ? -10.162 6.939 -8.006 1.00 81.62 172 MET A CA 1
ATOM 1346 C C . MET A 1 172 ? -10.042 5.632 -7.232 1.00 81.62 172 MET A C 1
ATOM 1348 O O . MET A 1 172 ? -8.962 5.348 -6.712 1.00 81.62 172 MET A O 1
ATOM 1352 N N . PRO A 1 173 ? -11.105 4.816 -7.177 1.00 84.88 173 PRO A N 1
ATOM 1353 C CA . PRO A 1 173 ? -11.023 3.535 -6.507 1.00 84.88 173 PRO A CA 1
ATOM 1354 C C . PRO A 1 173 ? -10.149 2.554 -7.295 1.00 84.88 173 PRO A C 1
ATOM 1356 O O . PRO A 1 173 ? -10.104 2.570 -8.527 1.00 84.88 173 PRO A O 1
ATOM 1359 N N . GLY A 1 174 ? -9.475 1.684 -6.558 1.00 86.50 174 GLY A N 1
ATOM 1360 C CA . GLY A 1 174 ? -8.749 0.536 -7.068 1.00 86.50 174 GLY A CA 1
ATOM 1361 C C . GLY A 1 174 ? -9.613 -0.697 -7.282 1.00 86.50 174 GLY A C 1
ATOM 1362 O O . GLY A 1 174 ? -10.845 -0.656 -7.316 1.00 86.50 174 GLY A O 1
ATOM 1363 N N . GLN A 1 175 ? -8.938 -1.839 -7.377 1.00 89.75 175 GLN A N 1
ATOM 1364 C CA . GLN A 1 175 ? -9.591 -3.142 -7.316 1.00 89.75 175 GLN A CA 1
ATOM 1365 C C . GLN A 1 175 ? -10.250 -3.341 -5.950 1.00 89.75 175 GLN A C 1
ATOM 1367 O O . GLN A 1 175 ? -9.643 -3.027 -4.928 1.00 89.75 175 GLN A O 1
ATOM 1372 N N . TYR A 1 176 ? -11.447 -3.932 -5.939 1.00 90.62 176 TYR A N 1
ATOM 1373 C CA . TYR A 1 176 ? -12.271 -4.122 -4.737 1.00 90.62 176 TYR A CA 1
ATOM 1374 C C . TYR A 1 176 ? -12.680 -2.786 -4.086 1.00 90.62 176 TYR A C 1
ATOM 1376 O O . TYR A 1 176 ? -12.318 -2.524 -2.945 1.00 90.62 176 TYR A O 1
ATOM 1384 N N . PRO A 1 177 ? -13.448 -1.931 -4.791 1.00 88.00 177 PRO A N 1
ATOM 1385 C CA . PRO A 1 177 ? -13.783 -0.572 -4.346 1.00 88.00 177 PRO A CA 1
ATOM 1386 C C . PRO A 1 177 ? -14.626 -0.517 -3.064 1.00 88.00 177 PRO A C 1
ATOM 1388 O O . PRO A 1 177 ? -14.755 0.546 -2.466 1.00 88.00 177 PRO A O 1
ATOM 1391 N N . ASP A 1 178 ? -15.212 -1.644 -2.654 1.00 91.56 178 ASP A N 1
ATOM 1392 C CA . ASP A 1 178 ? -15.924 -1.772 -1.385 1.00 91.56 178 ASP A CA 1
ATOM 1393 C C . ASP A 1 178 ? -14.967 -1.943 -0.186 1.00 91.56 178 ASP A C 1
ATOM 1395 O O . ASP A 1 178 ? -15.417 -1.891 0.953 1.00 91.56 178 ASP A O 1
ATOM 1399 N N . ALA A 1 179 ? -13.660 -2.109 -0.400 1.00 93.31 179 ALA A N 1
ATOM 1400 C CA . ALA A 1 179 ? -12.659 -2.174 0.661 1.00 93.31 179 ALA A CA 1
ATOM 1401 C C . ALA A 1 179 ? -11.982 -0.808 0.847 1.00 93.31 179 ALA A C 1
ATOM 1403 O O . ALA A 1 179 ? -11.392 -0.280 -0.090 1.00 93.31 179 ALA A O 1
ATOM 1404 N N . LEU A 1 180 ? -12.022 -0.245 2.052 1.00 92.75 180 LEU A N 1
ATOM 1405 C CA . LEU A 1 180 ? -11.194 0.899 2.432 1.00 92.75 180 LEU A CA 1
ATOM 1406 C C . LEU A 1 180 ? -9.933 0.372 3.118 1.00 92.75 180 LEU A C 1
ATOM 1408 O O . LEU A 1 180 ? -10.026 -0.268 4.163 1.00 92.75 180 LEU A O 1
ATOM 1412 N N . LEU A 1 181 ? -8.768 0.628 2.533 1.00 92.56 181 LEU A N 1
ATOM 1413 C CA . LEU A 1 181 ? -7.473 0.294 3.111 1.00 92.56 181 LEU A CA 1
ATOM 1414 C C . LEU A 1 181 ? -6.908 1.528 3.814 1.00 92.56 181 LEU A C 1
ATOM 1416 O O . LEU A 1 181 ? -6.887 2.618 3.246 1.00 92.56 181 LEU A O 1
ATOM 1420 N N . ILE A 1 182 ? -6.440 1.345 5.043 1.00 93.00 182 ILE A N 1
ATOM 1421 C CA . ILE A 1 182 ? -5.704 2.347 5.814 1.00 93.00 182 ILE A CA 1
ATOM 1422 C C . ILE A 1 182 ? -4.401 1.699 6.267 1.00 93.00 182 ILE A C 1
ATOM 1424 O O . ILE A 1 182 ? -4.443 0.610 6.842 1.00 93.00 182 ILE A O 1
ATOM 1428 N N . SER A 1 183 ? -3.267 2.357 6.034 1.00 92.25 183 SER A N 1
ATOM 1429 C CA . SER A 1 183 ? -1.957 1.905 6.503 1.00 92.25 183 SER A CA 1
ATOM 1430 C C . SER A 1 183 ? -1.166 3.011 7.196 1.00 92.25 183 SER A C 1
ATOM 1432 O O . SER A 1 183 ? -1.287 4.185 6.833 1.00 92.25 183 SER A O 1
ATOM 1434 N N . ILE A 1 184 ? -0.382 2.630 8.208 1.00 91.94 184 ILE A N 1
ATOM 1435 C CA . ILE A 1 184 ? 0.524 3.488 8.993 1.00 91.94 184 ILE A CA 1
ATOM 1436 C C . ILE A 1 184 ? 1.781 2.695 9.357 1.00 91.94 184 ILE A C 1
ATOM 1438 O O . ILE A 1 184 ? 1.626 1.506 9.721 1.00 91.94 184 ILE A O 1
#

pLDDT: mean 85.82, std 12.65, range [43.28, 97.06]

Foldseek 3Di:
DVVVVVVVVVVVCVVCDPVNVVVVVVVVVVVVVVVPDDDDPCVVVVDDDDDPVPDDDFDKQKDWLDDDPPHDPDDDPDVVVVCVVPVRVVDPDTDMDTDGPDPDDKDKDKDFQVPPDPVCLQCVLVVQVCVQQDFDQDPNDTRHSVRSNVVCVVPDPDKGKAQADDDGDSNGHDHNRRIIMIMD